Protein AF-A0A2I0BD50-F1 (afdb_monomer_lite)

Organism: NCBI:txid1088818

InterPro domains:
  IPR055298 AtLOH3-like [PTHR11697] (1-272)

Structure (mmCIF, N/CA/C/O backbone):
data_AF-A0A2I0BD50-F1
#
_entry.id   AF-A0A2I0BD50-F1
#
loop_
_atom_site.group_PDB
_atom_site.id
_atom_site.type_symbol
_atom_site.label_atom_id
_atom_site.label_alt_id
_atom_site.label_comp_id
_atom_site.label_asym_id
_atom_site.label_entity_id
_atom_site.label_seq_id
_atom_site.pdbx_PDB_ins_code
_atom_site.Cartn_x
_atom_site.Cartn_y
_atom_site.Cartn_z
_atom_site.occupancy
_atom_site.B_iso_or_equiv
_atom_site.auth_seq_id
_atom_site.auth_comp_id
_atom_site.auth_asym_id
_atom_site.auth_atom_id
_atom_site.pdbx_PDB_model_num
ATOM 1 N N . MET A 1 1 ? -1.668 -2.292 30.403 1.00 81.88 1 MET A N 1
ATOM 2 C CA . MET A 1 1 ? -1.679 -0.876 29.972 1.00 81.88 1 MET A CA 1
ATOM 3 C C . MET A 1 1 ? -3.070 -0.265 30.088 1.00 81.88 1 MET A C 1
ATOM 5 O O . MET A 1 1 ? -3.162 0.765 30.726 1.00 81.88 1 MET A O 1
ATOM 9 N N . PHE A 1 2 ? -4.136 -0.882 29.553 1.00 87.00 2 PHE A N 1
ATOM 10 C CA . PHE A 1 2 ? -5.501 -0.334 29.662 1.00 87.00 2 PHE A CA 1
ATOM 11 C C . PHE A 1 2 ? -5.955 -0.105 31.116 1.00 87.00 2 PHE A C 1
ATOM 13 O O . PHE A 1 2 ? -6.266 1.025 31.461 1.00 87.00 2 PHE A O 1
ATOM 20 N N . SER A 1 3 ? -5.873 -1.116 31.991 1.00 89.00 3 SER A N 1
ATOM 21 C CA . SER A 1 3 ? -6.218 -0.966 33.418 1.00 89.00 3 SER A CA 1
ATOM 22 C C . SER A 1 3 ? -5.420 0.148 34.100 1.00 89.00 3 SER A C 1
ATOM 24 O O . SER A 1 3 ? -6.001 1.008 34.738 1.00 89.00 3 SER A O 1
ATOM 26 N N . SER A 1 4 ? -4.111 0.227 33.840 1.00 91.25 4 SER A N 1
ATOM 27 C CA . SER A 1 4 ? -3.250 1.285 34.382 1.00 91.25 4 SER A CA 1
ATOM 28 C C . SER A 1 4 ? -3.675 2.692 33.945 1.00 91.25 4 SER A C 1
ATOM 30 O O . SER A 1 4 ? -3.523 3.635 34.707 1.00 91.25 4 SER A O 1
ATOM 32 N N . ILE A 1 5 ? -4.203 2.853 32.726 1.00 89.19 5 ILE A N 1
ATOM 33 C CA . ILE A 1 5 ? -4.737 4.138 32.248 1.00 89.19 5 ILE A CA 1
ATOM 34 C C . ILE A 1 5 ? -6.025 4.491 33.005 1.00 89.19 5 ILE A C 1
ATOM 36 O O . ILE A 1 5 ? -6.198 5.639 33.407 1.00 89.19 5 ILE A O 1
ATOM 40 N N . ILE A 1 6 ? -6.901 3.509 33.236 1.00 91.94 6 ILE A N 1
ATOM 41 C CA . ILE A 1 6 ? -8.117 3.689 34.041 1.00 91.94 6 ILE A CA 1
ATOM 42 C C . ILE A 1 6 ? -7.762 4.079 35.481 1.00 91.94 6 ILE A C 1
ATOM 44 O O . ILE A 1 6 ? -8.340 5.026 36.007 1.00 91.94 6 ILE A O 1
ATOM 48 N N . ASP A 1 7 ? -6.772 3.419 36.085 1.00 91.69 7 ASP A N 1
ATOM 49 C CA . ASP A 1 7 ? -6.300 3.717 37.441 1.00 91.69 7 ASP A CA 1
ATOM 50 C C . ASP A 1 7 ? -5.786 5.158 37.551 1.00 91.69 7 ASP A C 1
ATOM 52 O O . ASP A 1 7 ? -6.148 5.885 38.474 1.00 91.69 7 ASP A O 1
ATOM 56 N N . VAL A 1 8 ? -4.999 5.606 36.565 1.00 92.50 8 VAL A N 1
ATOM 57 C CA . VAL A 1 8 ? -4.485 6.983 36.502 1.00 92.50 8 VAL A CA 1
ATOM 58 C C . VAL A 1 8 ? -5.626 7.995 36.389 1.00 92.50 8 VAL A C 1
ATOM 60 O O . VAL A 1 8 ? -5.615 9.005 37.091 1.00 92.50 8 VAL A O 1
ATOM 63 N N . PHE A 1 9 ? -6.628 7.748 35.541 1.00 89.94 9 PHE A N 1
ATOM 64 C CA . PHE A 1 9 ? -7.756 8.672 35.436 1.00 89.94 9 PHE A CA 1
ATOM 65 C C . PHE A 1 9 ? -8.643 8.670 36.683 1.00 89.94 9 PHE A C 1
ATOM 67 O O . PHE A 1 9 ? -9.115 9.736 37.074 1.00 89.94 9 PHE A O 1
ATOM 74 N N . ASN A 1 10 ? -8.844 7.522 37.335 1.00 90.81 10 ASN A N 1
ATOM 75 C CA . ASN A 1 10 ? -9.561 7.456 38.611 1.00 90.81 10 ASN A CA 1
ATOM 76 C C . ASN A 1 10 ? -8.821 8.244 39.698 1.00 90.81 10 ASN A C 1
ATOM 78 O O . ASN A 1 10 ? -9.445 9.037 40.398 1.00 90.81 10 ASN A O 1
ATOM 82 N N . PHE A 1 11 ? -7.493 8.113 39.765 1.00 93.19 11 PHE A N 1
ATOM 83 C CA . PHE A 1 11 ? -6.659 8.907 40.664 1.00 93.19 11 PHE A CA 1
ATOM 84 C C . PHE A 1 11 ? -6.814 10.412 40.400 1.00 93.19 11 PHE A C 1
ATOM 86 O O . PHE A 1 11 ? -7.086 11.172 41.320 1.00 93.19 11 PHE A O 1
ATOM 93 N N . ILE A 1 12 ? -6.731 10.867 39.144 1.00 91.00 12 ILE A N 1
ATOM 94 C CA . ILE A 1 12 ? -6.902 12.296 38.814 1.00 91.00 12 ILE A CA 1
ATOM 95 C C . ILE A 1 12 ? -8.330 12.776 39.117 1.00 91.00 12 ILE A C 1
ATOM 97 O O . ILE A 1 12 ? -8.518 13.914 39.552 1.00 91.00 12 ILE A O 1
ATOM 101 N N . ARG A 1 13 ? -9.345 11.929 38.911 1.00 90.25 13 ARG A N 1
ATOM 102 C CA . ARG A 1 13 ? -10.743 12.238 39.234 1.00 90.25 13 ARG A CA 1
ATOM 103 C C . ARG A 1 13 ? -10.941 12.483 40.732 1.00 90.25 13 ARG A C 1
ATOM 105 O O . ARG A 1 13 ? -11.701 13.379 41.096 1.00 90.25 13 ARG A O 1
ATOM 112 N N . GLU A 1 14 ? -10.269 11.716 41.584 1.00 90.12 14 GLU A N 1
ATOM 113 C CA . GLU A 1 14 ? -10.400 11.798 43.043 1.00 90.12 14 GLU A CA 1
ATOM 114 C C . GLU A 1 14 ? -9.460 12.857 43.645 1.00 90.12 14 GLU A C 1
ATOM 116 O O . GLU A 1 14 ? -9.927 13.757 44.352 1.00 90.12 14 GLU A O 1
ATOM 121 N N . ASP A 1 15 ? -8.185 12.855 43.249 1.00 91.19 15 ASP A N 1
ATOM 122 C CA . ASP A 1 15 ? -7.089 13.625 43.860 1.00 91.19 15 ASP A CA 1
ATOM 123 C C . ASP A 1 15 ? -6.581 14.804 43.005 1.00 91.19 15 ASP A C 1
ATOM 125 O O . ASP A 1 15 ? -5.606 15.471 43.357 1.00 91.19 15 ASP A O 1
ATOM 129 N N . GLY A 1 16 ? -7.232 15.107 41.877 1.00 86.69 16 GLY A N 1
ATOM 130 C CA . GLY A 1 16 ? -6.853 16.226 41.007 1.00 86.69 16 GLY A CA 1
ATOM 131 C C . GLY A 1 16 ? -6.799 17.581 41.731 1.00 86.69 16 GLY A C 1
ATOM 132 O O . GLY A 1 16 ? -7.652 17.897 42.562 1.00 86.69 16 GLY A O 1
ATOM 133 N N . LEU A 1 17 ? -5.818 18.420 41.380 1.00 85.88 17 LEU A N 1
ATOM 134 C CA . LEU A 1 17 ? -5.572 19.712 42.041 1.00 85.88 17 LEU A CA 1
ATOM 135 C C . LEU A 1 17 ? -6.646 20.763 41.723 1.00 85.88 17 LEU A C 1
ATOM 137 O O . LEU A 1 17 ? -6.898 21.661 42.523 1.00 85.88 17 LEU A O 1
ATOM 141 N N . THR A 1 18 ? -7.278 20.664 40.550 1.00 92.44 18 THR A N 1
ATOM 142 C CA . THR A 1 18 ? -8.313 21.603 40.092 1.00 92.44 18 THR A CA 1
ATOM 143 C C . THR A 1 18 ? -9.609 20.884 39.726 1.00 92.44 18 THR A C 1
ATOM 145 O O . THR A 1 18 ? -9.601 19.742 39.264 1.00 92.44 18 THR A O 1
ATOM 148 N N . SER A 1 19 ? -10.743 21.571 39.875 1.00 88.38 19 SER A N 1
ATOM 149 C CA . SER A 1 19 ? -12.051 21.057 39.442 1.00 88.38 19 SER A CA 1
ATOM 150 C C . SER A 1 19 ? -12.096 20.761 37.939 1.00 88.38 19 SER A C 1
ATOM 152 O O . SER A 1 19 ? -12.724 19.788 37.530 1.00 88.38 19 SER A O 1
ATOM 154 N N . ALA A 1 20 ? -11.384 21.553 37.129 1.00 90.81 20 ALA A N 1
ATOM 155 C CA . ALA A 1 20 ? -11.247 21.338 35.692 1.00 90.81 20 ALA A CA 1
ATOM 156 C C . ALA A 1 20 ? -10.574 19.992 35.377 1.00 90.81 20 ALA A C 1
ATOM 158 O O . ALA A 1 20 ? -11.116 19.215 34.598 1.00 90.81 20 ALA A O 1
ATOM 159 N N . GLN A 1 21 ? -9.461 19.670 36.047 1.00 88.81 21 GLN A N 1
ATOM 160 C CA . GLN A 1 21 ? -8.771 18.383 35.878 1.00 88.81 21 GLN A CA 1
ATOM 161 C C . GLN A 1 21 ? -9.656 17.193 36.264 1.00 88.81 21 GLN A C 1
ATOM 163 O O . GLN A 1 21 ? -9.692 16.195 35.547 1.00 88.81 21 GLN A O 1
ATOM 168 N N . LYS A 1 22 ? -10.405 17.297 37.370 1.00 89.94 22 LYS A N 1
ATOM 169 C CA . LYS A 1 22 ? -11.329 16.231 37.797 1.00 89.94 22 LYS A CA 1
ATOM 170 C C . LYS A 1 22 ? -12.459 16.020 36.786 1.00 89.94 22 LYS A C 1
ATOM 172 O O . LYS A 1 22 ? -12.801 14.880 36.467 1.00 89.94 22 LYS A O 1
ATOM 177 N N . ALA A 1 23 ? -13.023 17.110 36.262 1.00 88.56 23 ALA A N 1
ATOM 178 C CA . ALA A 1 23 ? -14.070 17.062 35.245 1.00 88.56 23 ALA A CA 1
ATOM 179 C C . ALA A 1 23 ? -13.556 16.464 33.925 1.00 88.56 23 ALA A C 1
ATOM 181 O O . ALA A 1 23 ? -14.225 15.620 33.330 1.00 88.56 23 ALA A O 1
ATOM 182 N N . GLU A 1 24 ? -12.351 16.844 33.499 1.00 89.44 24 GLU A N 1
ATOM 183 C CA . GLU A 1 24 ? -11.705 16.305 32.302 1.00 89.44 24 GLU A CA 1
ATOM 184 C C . GLU A 1 24 ? -11.421 14.804 32.438 1.00 89.44 24 GLU A C 1
ATOM 186 O O . GLU A 1 24 ? -11.808 14.030 31.564 1.00 89.44 24 GLU A O 1
ATOM 191 N N . ALA A 1 25 ? -10.838 14.365 33.558 1.00 88.38 25 ALA A N 1
ATOM 192 C CA . ALA A 1 25 ? -10.588 12.948 33.823 1.00 88.38 25 ALA A CA 1
ATOM 193 C C . ALA A 1 25 ? -11.884 12.122 33.844 1.00 88.38 25 ALA A C 1
ATOM 195 O O . ALA A 1 25 ? -11.920 11.020 33.301 1.00 88.38 25 ALA A O 1
ATOM 196 N N . THR A 1 26 ? -12.965 12.672 34.405 1.00 89.56 26 THR A N 1
ATOM 197 C CA . THR A 1 26 ? -14.291 12.032 34.383 1.00 89.56 26 THR A CA 1
ATOM 198 C C . THR A 1 26 ? -14.811 11.887 32.953 1.00 89.56 26 THR A C 1
ATOM 200 O O . THR A 1 26 ? -15.206 10.799 32.546 1.00 89.56 26 THR A O 1
ATOM 203 N N . SER A 1 27 ? -14.745 12.960 32.159 1.00 87.94 27 SER A N 1
ATOM 204 C CA . SER A 1 27 ? -15.161 12.947 30.753 1.00 87.94 27 SER A CA 1
ATOM 205 C C . SER A 1 27 ? -14.354 11.939 29.923 1.00 87.94 27 SER A C 1
ATOM 207 O O . SER A 1 27 ? -14.917 11.209 29.111 1.00 87.94 27 SER A O 1
ATOM 209 N N . LEU A 1 28 ? -13.036 11.863 30.130 1.00 89.00 28 LEU A N 1
ATOM 210 C CA . LEU A 1 28 ? -12.171 10.905 29.438 1.00 89.00 28 LEU A CA 1
ATOM 211 C C . LEU A 1 28 ? -12.447 9.458 29.859 1.00 89.00 28 LEU A C 1
ATOM 213 O O . LEU A 1 28 ? -12.451 8.580 28.996 1.00 89.00 28 LEU A O 1
ATOM 217 N N . LEU A 1 29 ? -12.726 9.202 31.142 1.00 89.50 29 LEU A N 1
ATOM 218 C CA . LEU A 1 29 ? -13.148 7.882 31.623 1.00 89.50 29 LEU A CA 1
ATOM 219 C C . LEU A 1 29 ? -14.440 7.426 30.948 1.00 89.50 29 LEU A C 1
ATOM 221 O O . LEU A 1 29 ? -14.483 6.311 30.433 1.00 89.50 29 LEU A O 1
ATOM 225 N N . ASP A 1 30 ? -15.448 8.298 30.877 1.00 87.88 30 ASP A N 1
ATOM 226 C CA . ASP A 1 30 ? -16.721 8.002 30.210 1.00 87.88 30 ASP A CA 1
ATOM 227 C C . ASP A 1 30 ? -16.536 7.653 28.727 1.00 87.88 30 ASP A C 1
ATOM 229 O O . ASP A 1 30 ? -17.303 6.868 28.164 1.00 87.88 30 ASP A O 1
ATOM 233 N N . VAL A 1 31 ? -15.535 8.247 28.071 1.00 87.62 31 VAL A N 1
ATOM 234 C CA . VAL A 1 31 ? -15.198 7.944 26.677 1.00 87.62 31 VAL A CA 1
ATOM 235 C C . VAL A 1 31 ? -14.445 6.622 26.576 1.00 87.62 31 VAL A C 1
ATOM 237 O O . VAL A 1 31 ? -14.851 5.759 25.803 1.00 87.62 31 VAL A O 1
ATOM 240 N N . ILE A 1 32 ? -13.374 6.428 27.345 1.00 90.69 32 ILE A N 1
ATOM 241 C CA . ILE A 1 32 ? -12.503 5.246 27.238 1.00 90.69 32 ILE A CA 1
ATOM 242 C C . ILE A 1 32 ? -13.229 3.963 27.659 1.00 90.69 32 ILE A C 1
ATOM 244 O O . ILE A 1 32 ? -12.950 2.894 27.115 1.00 90.69 32 ILE A O 1
ATOM 248 N N . LEU A 1 33 ? -14.182 4.072 28.586 1.00 91.56 33 LEU A N 1
ATOM 249 C CA . LEU A 1 33 ? -15.037 2.972 29.031 1.00 91.56 33 LEU A CA 1
ATOM 250 C C . LEU A 1 33 ? -16.299 2.800 28.171 1.00 91.56 33 LEU A C 1
ATOM 252 O O . LEU A 1 33 ? -17.182 2.032 28.538 1.00 91.56 33 LEU A O 1
ATOM 256 N N . SER A 1 34 ? -16.405 3.482 27.027 1.00 91.50 34 SER A N 1
ATOM 257 C CA . SER A 1 34 ? -17.514 3.284 26.089 1.00 91.50 34 SER A CA 1
ATOM 258 C C . SER A 1 34 ? -17.223 2.172 25.082 1.00 91.50 34 SER A C 1
ATOM 260 O O . SER A 1 34 ? -16.097 2.021 24.601 1.00 91.50 34 SER A O 1
ATOM 262 N N . PHE A 1 35 ? -18.266 1.434 24.691 1.00 91.81 35 PHE A N 1
ATOM 263 C CA . PHE A 1 35 ? -18.173 0.451 23.610 1.00 91.81 35 PHE A CA 1
ATOM 264 C C . PHE A 1 35 ? -17.665 1.083 22.304 1.00 91.81 35 PHE A C 1
ATOM 266 O O . PHE A 1 35 ? -16.810 0.502 21.640 1.00 91.81 35 PHE A O 1
ATOM 273 N N . ASP A 1 36 ? -18.116 2.303 21.983 1.00 90.81 36 ASP A N 1
ATOM 274 C CA . ASP A 1 36 ? -17.651 3.082 20.828 1.00 90.81 36 ASP A CA 1
ATOM 275 C C . ASP A 1 36 ? -16.125 3.201 20.792 1.00 90.81 36 ASP A C 1
ATOM 277 O O . ASP A 1 36 ? -15.492 2.936 19.766 1.00 90.81 36 ASP A O 1
ATOM 281 N N . PHE A 1 37 ? -15.513 3.597 21.907 1.00 91.06 37 PHE A N 1
ATOM 282 C CA . PHE A 1 37 ? -14.068 3.775 21.974 1.00 91.06 37 PHE A CA 1
ATOM 283 C C . PHE A 1 37 ? -13.328 2.443 21.835 1.00 91.06 37 PHE A C 1
ATOM 285 O O . PHE A 1 37 ? -12.382 2.348 21.048 1.00 91.06 37 PHE A O 1
ATOM 292 N N . ILE A 1 38 ? -13.774 1.400 22.544 1.00 94.31 38 ILE A N 1
ATOM 293 C CA . ILE A 1 38 ? -13.152 0.071 22.468 1.00 94.31 38 ILE A CA 1
ATOM 294 C C . ILE A 1 38 ? -13.250 -0.498 21.052 1.00 94.31 38 ILE A C 1
ATOM 296 O O . ILE A 1 38 ? -12.244 -0.967 20.512 1.00 94.31 38 ILE A O 1
ATOM 300 N N . PHE A 1 39 ? -14.421 -0.404 20.422 1.00 94.62 39 PHE A N 1
ATOM 301 C CA . PHE A 1 39 ? -14.631 -0.855 19.052 1.00 94.62 39 PHE A CA 1
ATOM 302 C C . PHE A 1 39 ? -13.667 -0.157 18.086 1.00 94.62 39 PHE A C 1
ATOM 304 O O . PHE A 1 39 ? -12.929 -0.821 17.353 1.00 94.62 39 PHE A O 1
ATOM 311 N N . ASN A 1 40 ? -13.604 1.178 18.130 1.00 90.94 40 ASN A N 1
ATOM 312 C CA . ASN A 1 40 ? -12.712 1.955 17.269 1.00 90.94 40 ASN A CA 1
ATOM 313 C C . ASN A 1 40 ? -11.234 1.629 17.526 1.00 90.94 40 ASN A C 1
ATOM 315 O O . ASN A 1 40 ? -10.462 1.482 16.580 1.00 90.94 40 ASN A O 1
ATOM 319 N N . MET A 1 41 ? -10.832 1.452 18.786 1.00 91.81 41 MET A N 1
ATOM 320 C CA . MET A 1 41 ? -9.460 1.092 19.145 1.00 91.81 41 MET A CA 1
ATOM 321 C C . MET A 1 41 ? -9.065 -0.280 18.578 1.00 91.81 41 MET A C 1
ATOM 323 O O . MET A 1 41 ? -7.999 -0.417 17.969 1.00 91.81 41 MET A O 1
ATOM 327 N N . HIS A 1 42 ? -9.935 -1.286 18.697 1.00 93.38 42 HIS A N 1
ATOM 328 C CA . HIS A 1 42 ? -9.700 -2.615 18.130 1.00 93.38 42 HIS A CA 1
ATOM 329 C C . HIS A 1 42 ? -9.704 -2.612 16.597 1.00 93.38 42 HIS A C 1
ATOM 331 O O . HIS A 1 42 ? -8.856 -3.267 15.979 1.00 93.38 42 HIS A O 1
ATOM 337 N N . LEU A 1 43 ? -10.602 -1.846 15.972 1.00 91.62 43 LEU A N 1
ATOM 338 C CA . LEU A 1 43 ? -10.626 -1.664 14.523 1.00 91.62 43 LEU A CA 1
ATOM 339 C C . LEU A 1 43 ? -9.317 -1.033 14.032 1.00 91.62 43 LEU A C 1
ATOM 341 O O . LEU A 1 43 ? -8.657 -1.578 13.144 1.00 91.62 43 LEU A O 1
ATOM 345 N N . MET A 1 44 ? -8.878 0.051 14.676 1.00 89.44 44 MET A N 1
ATOM 346 C CA . MET A 1 44 ? -7.613 0.718 14.366 1.00 89.44 44 MET A CA 1
ATOM 347 C C . MET A 1 44 ? -6.419 -0.203 14.538 1.00 89.44 44 MET A C 1
ATOM 349 O O . MET A 1 44 ? -5.598 -0.318 13.632 1.00 89.44 44 MET A O 1
ATOM 353 N N . LYS A 1 45 ? -6.339 -0.927 15.655 1.00 88.94 45 LYS A N 1
ATOM 354 C CA . LYS A 1 45 ? -5.291 -1.926 15.883 1.00 88.94 45 LYS A CA 1
ATOM 355 C C . LYS A 1 45 ? -5.259 -2.968 14.765 1.00 88.94 45 LYS A C 1
ATOM 357 O O . LYS A 1 45 ? -4.182 -3.363 14.315 1.00 88.94 45 LYS A O 1
ATOM 362 N N . THR A 1 46 ? -6.424 -3.421 14.314 1.00 88.25 46 THR A N 1
ATOM 363 C CA . THR A 1 46 ? -6.544 -4.467 13.297 1.00 88.25 46 THR A CA 1
ATOM 364 C C . THR A 1 46 ? -6.088 -3.973 11.927 1.00 88.25 46 THR A C 1
ATOM 366 O O . THR A 1 46 ? -5.283 -4.654 11.287 1.00 88.25 46 THR A O 1
ATOM 369 N N . ILE A 1 47 ? -6.498 -2.769 11.528 1.00 85.12 47 ILE A N 1
ATOM 370 C CA . ILE A 1 47 ? -6.059 -2.124 10.285 1.00 85.12 47 ILE A CA 1
ATOM 371 C C . ILE A 1 47 ? -4.563 -1.809 10.342 1.00 85.12 47 ILE A C 1
ATOM 373 O O . ILE A 1 47 ? -3.827 -2.206 9.440 1.00 85.12 47 ILE A O 1
ATOM 377 N N . LEU A 1 48 ? -4.086 -1.190 11.426 1.00 83.50 48 LEU A N 1
ATOM 378 C CA . LEU A 1 48 ? -2.674 -0.839 11.613 1.00 83.50 48 LEU A CA 1
ATOM 379 C C . LEU A 1 48 ? -1.766 -2.065 11.607 1.00 83.50 48 LEU A C 1
ATOM 381 O O . LEU A 1 48 ? -0.683 -2.038 11.032 1.00 83.50 48 LEU A O 1
ATOM 385 N N . ARG A 1 49 ? -2.198 -3.181 12.201 1.00 84.44 49 ARG A N 1
ATOM 386 C CA . ARG A 1 49 ? -1.443 -4.442 12.158 1.00 84.44 49 ARG A CA 1
ATOM 387 C C . ARG A 1 49 ? -1.234 -4.929 10.728 1.00 84.44 49 ARG A C 1
ATOM 389 O O . ARG A 1 49 ? -0.204 -5.539 10.431 1.00 84.44 49 ARG A O 1
ATOM 396 N N . VAL A 1 50 ? -2.219 -4.705 9.865 1.00 78.75 50 VAL A N 1
ATOM 397 C CA . VAL A 1 50 ? -2.120 -5.030 8.449 1.00 78.75 50 VAL A CA 1
ATOM 398 C C . VAL A 1 50 ? -1.208 -3.973 7.807 1.00 78.75 50 VAL A C 1
ATOM 400 O O . VAL A 1 50 ? -0.121 -4.347 7.356 1.00 78.75 50 VAL A O 1
ATOM 403 N N . THR A 1 51 ? -1.546 -2.679 7.830 1.00 76.88 51 THR A N 1
ATOM 404 C CA . THR A 1 51 ? -0.808 -1.611 7.113 1.00 76.88 51 THR A CA 1
ATOM 405 C C . THR A 1 51 ? 0.653 -1.460 7.542 1.00 76.88 51 THR A C 1
ATOM 407 O O . THR A 1 51 ? 1.509 -1.225 6.691 1.00 76.88 51 THR A O 1
ATOM 410 N N . ASN A 1 52 ? 0.992 -1.678 8.815 1.00 78.75 52 ASN A N 1
ATOM 411 C CA . ASN A 1 52 ? 2.371 -1.594 9.304 1.00 78.75 52 ASN A CA 1
ATOM 412 C C . ASN A 1 52 ? 3.296 -2.607 8.609 1.00 78.75 52 ASN A C 1
ATOM 414 O O . ASN A 1 52 ? 4.434 -2.286 8.278 1.00 78.75 52 ASN A O 1
ATOM 418 N N . LYS A 1 53 ? 2.804 -3.820 8.310 1.00 75.62 53 LYS A N 1
ATOM 419 C CA . LYS A 1 53 ? 3.594 -4.820 7.569 1.00 75.62 53 LYS A CA 1
ATOM 420 C C . LYS A 1 53 ? 3.921 -4.344 6.157 1.00 75.62 53 LYS A C 1
ATOM 422 O O . LYS A 1 53 ? 5.045 -4.538 5.702 1.00 75.62 53 LYS A O 1
ATOM 427 N N . LEU A 1 54 ? 2.955 -3.710 5.489 1.00 77.44 54 LEU A N 1
ATOM 428 C CA . LEU A 1 54 ? 3.176 -3.108 4.178 1.00 77.44 54 LEU A CA 1
ATOM 429 C C . LEU A 1 54 ? 4.182 -1.956 4.283 1.00 77.44 54 LEU A C 1
ATOM 431 O O . LEU A 1 54 ? 5.145 -1.931 3.526 1.00 77.44 54 LEU A O 1
ATOM 435 N N . SER A 1 55 ? 4.008 -1.062 5.261 1.00 73.88 55 SER A N 1
ATOM 436 C CA . SER A 1 55 ? 4.897 0.083 5.483 1.00 73.88 55 SER A CA 1
ATOM 437 C C . SER A 1 55 ? 6.350 -0.347 5.681 1.00 73.88 55 SER A C 1
ATOM 439 O O . SER A 1 55 ? 7.232 0.144 4.984 1.00 73.88 55 SER A O 1
ATOM 441 N N . ILE A 1 56 ? 6.602 -1.304 6.579 1.00 72.75 56 ILE A N 1
ATOM 442 C CA . ILE A 1 56 ? 7.950 -1.837 6.825 1.00 72.75 56 ILE A CA 1
ATOM 443 C C . ILE A 1 56 ? 8.537 -2.411 5.537 1.00 72.75 56 ILE A C 1
ATOM 445 O O . ILE A 1 56 ? 9.706 -2.192 5.233 1.00 72.75 56 ILE A O 1
ATOM 449 N N . SER A 1 57 ? 7.730 -3.136 4.766 1.00 70.50 57 SER A N 1
ATOM 450 C CA . SER A 1 57 ? 8.227 -3.809 3.576 1.00 70.50 57 SER A CA 1
ATOM 451 C C . SER A 1 57 ? 8.503 -2.875 2.399 1.00 70.50 57 SER A C 1
ATOM 453 O O . SER A 1 57 ? 9.463 -3.104 1.666 1.00 70.50 57 SER A O 1
ATOM 455 N N . LEU A 1 58 ? 7.707 -1.814 2.235 1.00 66.44 58 LEU A N 1
ATOM 456 C CA . LEU A 1 58 ? 7.927 -0.783 1.217 1.00 66.44 58 LEU A CA 1
ATOM 457 C C . LEU A 1 58 ? 9.100 0.146 1.565 1.00 66.44 58 LEU A C 1
ATOM 459 O O . LEU A 1 58 ? 9.703 0.726 0.671 1.00 66.44 58 LEU A O 1
ATOM 463 N N . GLN A 1 59 ? 9.446 0.283 2.848 1.00 67.31 59 GLN A N 1
ATOM 464 C CA . GLN A 1 59 ? 10.562 1.123 3.306 1.00 67.31 59 GLN A CA 1
ATOM 465 C C . GLN A 1 59 ? 11.924 0.408 3.292 1.00 67.31 59 GLN A C 1
ATOM 467 O O . GLN A 1 59 ? 12.953 1.014 3.604 1.00 67.31 59 GLN A O 1
ATOM 472 N N . ARG A 1 60 ? 11.963 -0.882 2.947 1.00 69.50 60 ARG A N 1
ATOM 473 C CA . ARG A 1 60 ? 13.208 -1.650 2.857 1.00 69.50 60 ARG A CA 1
ATOM 474 C C . ARG A 1 60 ? 14.100 -1.123 1.730 1.00 69.50 60 ARG A C 1
ATOM 476 O O . ARG A 1 60 ? 13.686 -1.042 0.580 1.00 69.50 60 ARG A O 1
ATOM 483 N N . LYS A 1 61 ? 15.360 -0.814 2.057 1.00 57.59 61 LYS A N 1
ATOM 484 C CA . LYS A 1 61 ? 16.354 -0.278 1.102 1.00 57.59 61 LYS A CA 1
ATOM 485 C C . LYS A 1 61 ? 16.763 -1.276 0.016 1.00 57.59 61 LYS A C 1
ATOM 487 O O . LYS A 1 61 ? 17.268 -0.867 -1.022 1.00 57.59 61 LYS A O 1
ATOM 492 N N . ASP A 1 62 ? 16.594 -2.565 0.285 1.00 64.31 62 ASP A N 1
ATOM 493 C CA . ASP A 1 62 ? 16.896 -3.675 -0.617 1.00 64.31 62 ASP A CA 1
ATOM 494 C C . ASP A 1 62 ? 15.676 -4.134 -1.423 1.00 64.31 62 ASP A C 1
ATOM 496 O O . ASP A 1 62 ? 15.754 -5.144 -2.121 1.00 64.31 62 ASP A O 1
ATOM 500 N N . GLN A 1 63 ? 14.542 -3.434 -1.312 1.00 60.59 63 GLN A N 1
ATOM 501 C CA . GLN A 1 63 ? 13.317 -3.900 -1.929 1.00 60.59 63 GLN A CA 1
ATOM 502 C C . GLN A 1 63 ? 13.321 -3.694 -3.442 1.00 60.59 63 GLN A C 1
ATOM 504 O O . GLN A 1 63 ? 13.564 -2.595 -3.940 1.00 60.59 63 GLN A O 1
ATOM 509 N N . ASP A 1 64 ? 12.991 -4.761 -4.165 1.00 66.56 64 ASP A N 1
ATOM 510 C CA . ASP A 1 64 ? 12.741 -4.696 -5.599 1.00 66.56 64 ASP A CA 1
ATOM 511 C C . ASP A 1 64 ? 11.313 -4.204 -5.904 1.00 66.56 64 ASP A C 1
ATOM 513 O O . ASP A 1 64 ? 10.363 -4.422 -5.138 1.00 66.56 64 ASP A O 1
ATOM 517 N N . ILE A 1 65 ? 11.160 -3.532 -7.044 1.00 63.50 65 ILE A N 1
ATOM 518 C CA . ILE A 1 65 ? 9.908 -2.917 -7.484 1.00 63.50 65 ILE A CA 1
ATOM 519 C C . ILE A 1 65 ? 8.834 -3.983 -7.736 1.00 63.50 65 ILE A C 1
ATOM 521 O O . ILE A 1 65 ? 7.703 -3.797 -7.278 1.00 63.50 65 ILE A O 1
ATOM 525 N N . ILE A 1 66 ? 9.162 -5.129 -8.363 1.00 67.00 66 ILE A N 1
ATOM 526 C CA . ILE A 1 66 ? 8.185 -6.222 -8.525 1.00 67.00 66 ILE A CA 1
ATOM 527 C C . ILE A 1 66 ? 7.708 -6.668 -7.151 1.00 67.00 66 ILE A C 1
ATOM 529 O O . ILE A 1 66 ? 6.506 -6.826 -6.926 1.00 67.00 66 ILE A O 1
ATOM 533 N N . ASN A 1 67 ? 8.648 -6.935 -6.242 1.00 72.19 67 ASN A N 1
ATOM 534 C CA . ASN A 1 67 ? 8.297 -7.473 -4.937 1.00 72.19 67 ASN A CA 1
ATOM 535 C C . ASN A 1 67 ? 7.415 -6.487 -4.161 1.00 72.19 67 ASN A C 1
ATOM 537 O O . ASN A 1 67 ? 6.467 -6.893 -3.496 1.00 72.19 67 ASN A O 1
ATOM 541 N N . SER A 1 68 ? 7.673 -5.188 -4.307 1.00 70.69 68 SER A N 1
ATOM 542 C CA . SER A 1 68 ? 6.853 -4.120 -3.732 1.00 70.69 68 SER A CA 1
ATOM 543 C C . SER A 1 68 ? 5.423 -4.134 -4.285 1.00 70.69 68 SER A C 1
ATOM 545 O O . SER A 1 68 ? 4.470 -4.154 -3.507 1.00 70.69 68 SER A O 1
ATOM 547 N N . ILE A 1 69 ? 5.251 -4.216 -5.610 1.00 75.19 69 ILE A N 1
ATOM 548 C CA . ILE A 1 69 ? 3.926 -4.279 -6.256 1.00 75.19 69 ILE A CA 1
ATOM 549 C C . ILE A 1 69 ? 3.175 -5.550 -5.849 1.00 75.19 69 ILE A C 1
ATOM 551 O O . ILE A 1 69 ? 2.017 -5.486 -5.438 1.00 75.19 69 ILE A O 1
ATOM 555 N N . LYS A 1 70 ? 3.838 -6.713 -5.889 1.00 80.94 70 LYS A N 1
ATOM 556 C CA . LYS A 1 70 ? 3.243 -7.986 -5.446 1.00 80.94 70 LYS A CA 1
ATOM 557 C C . LYS A 1 70 ? 2.755 -7.899 -4.004 1.00 80.94 70 LYS A C 1
ATOM 559 O O . LYS A 1 70 ? 1.700 -8.437 -3.677 1.00 80.94 70 LYS A O 1
ATOM 564 N N . GLN A 1 71 ? 3.497 -7.212 -3.142 1.00 78.25 71 GLN A N 1
ATOM 565 C CA . GLN A 1 71 ? 3.102 -7.025 -1.754 1.00 78.25 71 GLN A CA 1
ATOM 566 C C . GLN A 1 71 ? 1.904 -6.099 -1.584 1.00 78.25 71 GLN A C 1
ATOM 568 O O . GLN A 1 71 ? 1.046 -6.404 -0.757 1.00 78.25 71 GLN A O 1
ATOM 573 N N . VAL A 1 72 ? 1.797 -5.033 -2.378 1.00 82.75 72 VAL A N 1
ATOM 574 C CA . VAL A 1 72 ? 0.591 -4.192 -2.418 1.00 82.75 72 VAL A CA 1
ATOM 575 C C . VAL A 1 72 ? -0.628 -5.017 -2.840 1.00 82.75 72 VAL A C 1
ATOM 577 O O . VAL A 1 72 ? -1.674 -4.934 -2.203 1.00 82.75 72 VAL A O 1
ATOM 580 N N . GLU A 1 73 ? -0.497 -5.884 -3.843 1.00 84.62 73 GLU A N 1
ATOM 581 C CA . GLU A 1 73 ? -1.604 -6.739 -4.291 1.00 84.62 73 GLU A CA 1
ATOM 582 C C . GLU A 1 73 ? -2.008 -7.789 -3.247 1.00 84.62 73 GLU A C 1
ATOM 584 O O . GLU A 1 73 ? -3.193 -7.989 -2.967 1.00 84.62 73 GLU A O 1
ATOM 589 N N . ILE A 1 74 ? -1.034 -8.428 -2.590 1.00 85.75 74 ILE A N 1
ATOM 590 C CA . ILE A 1 74 ? -1.298 -9.309 -1.440 1.00 85.75 74 ILE A CA 1
ATOM 591 C C . ILE A 1 74 ? -2.013 -8.530 -0.331 1.00 85.75 74 ILE A C 1
ATOM 593 O O . ILE A 1 74 ? -2.912 -9.054 0.329 1.00 85.75 74 ILE A O 1
ATOM 597 N N . PHE A 1 75 ? -1.629 -7.276 -0.121 1.00 85.50 75 PHE A N 1
ATOM 598 C CA . PHE A 1 75 ? -2.202 -6.425 0.902 1.00 85.50 75 PHE A CA 1
ATOM 599 C C . PHE A 1 75 ? -3.663 -6.062 0.630 1.00 85.50 75 PHE A C 1
ATOM 601 O O . PHE A 1 75 ? -4.501 -6.252 1.514 1.00 85.50 75 PHE A O 1
ATOM 608 N N . LYS A 1 76 ? -3.983 -5.625 -0.594 1.00 88.81 76 LYS A N 1
ATOM 609 C CA . LYS A 1 76 ? -5.364 -5.377 -1.035 1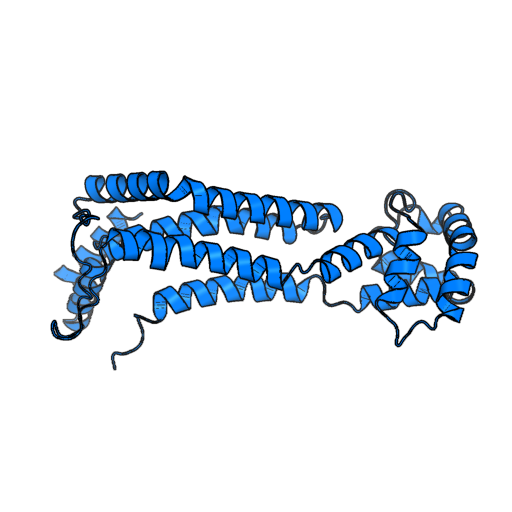.00 88.81 76 LYS A CA 1
ATOM 610 C C . LYS A 1 76 ? -6.235 -6.612 -0.801 1.00 88.81 76 LYS A C 1
ATOM 612 O O . LYS A 1 76 ? -7.284 -6.517 -0.173 1.00 88.81 76 LYS A O 1
ATOM 617 N N . LYS A 1 77 ? -5.745 -7.800 -1.176 1.00 91.44 77 LYS A N 1
ATOM 618 C CA . LYS A 1 77 ? -6.444 -9.071 -0.916 1.00 91.44 77 LYS A CA 1
ATOM 619 C C . LYS A 1 77 ? -6.677 -9.325 0.575 1.00 91.44 77 LYS A C 1
ATOM 621 O O . LYS A 1 77 ? -7.744 -9.795 0.950 1.00 91.44 77 LYS A O 1
ATOM 626 N N . ARG A 1 78 ? -5.712 -9.009 1.446 1.00 91.19 78 ARG A N 1
ATOM 627 C CA . ARG A 1 78 ? -5.883 -9.160 2.904 1.00 91.19 78 ARG A CA 1
ATOM 628 C C . ARG A 1 78 ? -6.915 -8.197 3.483 1.00 91.19 78 ARG A C 1
ATOM 630 O O . ARG A 1 78 ? -7.662 -8.614 4.362 1.00 91.19 78 ARG A O 1
ATOM 637 N N . LEU A 1 79 ? -6.950 -6.947 3.021 1.00 91.19 79 LEU A N 1
ATOM 638 C CA . LEU A 1 79 ? -7.986 -5.990 3.418 1.00 91.19 79 LEU A CA 1
ATOM 639 C C . LEU A 1 79 ? -9.367 -6.438 2.933 1.00 91.19 79 LEU A C 1
ATOM 641 O O . LEU A 1 79 ? -10.306 -6.432 3.720 1.00 91.19 79 LEU A O 1
ATOM 645 N N . GLN A 1 80 ? -9.473 -6.926 1.696 1.00 94.38 80 GLN A N 1
ATOM 646 C CA . GLN A 1 80 ? -10.723 -7.470 1.169 1.00 94.38 80 GLN A CA 1
ATOM 647 C C . GLN A 1 80 ? -11.208 -8.678 1.984 1.00 94.38 80 GLN A C 1
ATOM 649 O O . GLN A 1 80 ? -12.347 -8.711 2.431 1.00 94.38 80 GLN A O 1
ATOM 654 N N . LEU A 1 81 ? -10.322 -9.633 2.289 1.00 94.00 81 LEU A N 1
ATOM 655 C CA . LEU A 1 81 ? -10.663 -10.778 3.141 1.00 94.00 81 LEU A CA 1
ATOM 656 C C . LEU A 1 81 ? -11.112 -10.355 4.546 1.00 94.00 81 LEU A C 1
ATOM 658 O O . LEU A 1 81 ? -12.012 -10.974 5.114 1.00 94.00 81 LEU A O 1
ATOM 662 N N . MET A 1 82 ? -10.486 -9.316 5.110 1.00 92.88 82 MET A N 1
ATOM 663 C CA . MET A 1 82 ? -10.904 -8.728 6.382 1.00 92.88 82 MET A CA 1
ATOM 664 C C . MET A 1 82 ? -12.293 -8.106 6.268 1.00 92.88 82 MET A C 1
ATOM 666 O O . MET A 1 82 ? -13.113 -8.330 7.148 1.00 92.88 82 MET A O 1
ATOM 670 N N . ARG A 1 83 ? -12.575 -7.368 5.196 1.00 95.06 83 ARG A N 1
ATOM 671 C CA . ARG A 1 83 ? -13.897 -6.798 4.944 1.00 95.06 83 ARG A CA 1
ATOM 672 C C . ARG A 1 83 ? -14.966 -7.886 4.865 1.00 95.06 83 ARG A C 1
ATOM 674 O O . ARG A 1 83 ? -15.974 -7.805 5.555 1.00 95.06 83 ARG A O 1
ATOM 681 N N . ASP A 1 84 ? -14.717 -8.922 4.072 1.00 95.62 84 ASP A N 1
ATOM 682 C CA . ASP A 1 84 ? -15.730 -9.927 3.748 1.00 95.62 84 ASP A CA 1
ATOM 683 C C . ASP A 1 84 ? -16.006 -10.872 4.927 1.00 95.62 84 ASP A C 1
ATOM 685 O O . ASP A 1 84 ? -17.152 -11.246 5.168 1.00 95.62 84 ASP A O 1
ATOM 689 N N . ASN A 1 85 ? -14.971 -11.227 5.700 1.00 95.50 85 ASN A N 1
ATOM 690 C CA . ASN A 1 85 ? -15.063 -12.280 6.722 1.00 95.50 85 ASN A CA 1
ATOM 691 C C . ASN A 1 85 ? -14.687 -11.827 8.143 1.00 95.50 85 ASN A C 1
ATOM 693 O O . ASN A 1 85 ? -14.891 -12.569 9.101 1.00 95.50 85 ASN A O 1
ATOM 697 N N . GLY A 1 86 ? -14.110 -10.637 8.309 1.00 94.94 86 GLY A N 1
ATOM 698 C CA . GLY A 1 86 ? -13.502 -10.199 9.569 1.00 94.94 86 GLY A CA 1
ATOM 699 C C . GLY A 1 86 ? -14.462 -9.590 10.588 1.00 94.94 86 GLY A C 1
ATOM 700 O O . GLY A 1 86 ? -14.073 -9.441 11.744 1.00 94.94 86 GLY A O 1
ATOM 701 N N . TRP A 1 87 ? -15.699 -9.267 10.194 1.00 96.19 87 TRP A N 1
ATOM 702 C CA . TRP A 1 87 ? -16.679 -8.612 11.071 1.00 96.19 87 TRP A CA 1
ATOM 703 C C . TRP A 1 87 ? -16.940 -9.399 12.363 1.00 96.19 87 TRP A C 1
ATOM 705 O O . TRP A 1 87 ? -16.799 -8.853 13.455 1.00 96.19 87 TRP A O 1
ATOM 715 N N . LYS A 1 88 ? -17.279 -10.691 12.244 1.00 96.00 88 LYS A N 1
ATOM 716 C CA . LYS A 1 88 ? -17.630 -11.536 13.398 1.00 96.00 88 LYS A CA 1
ATOM 717 C C . LYS A 1 88 ? -16.475 -11.635 14.393 1.00 96.00 88 LYS A C 1
ATOM 719 O O . LYS A 1 88 ? -16.667 -11.352 15.568 1.00 96.00 88 LYS A O 1
ATOM 724 N N . ASN A 1 89 ? -15.271 -11.928 13.901 1.00 96.06 89 ASN A N 1
ATOM 725 C CA . ASN A 1 89 ? -14.080 -12.032 14.743 1.00 96.06 89 ASN A CA 1
ATOM 726 C C . ASN A 1 89 ? -13.767 -10.711 15.463 1.00 96.06 89 ASN A C 1
ATOM 728 O O . ASN A 1 89 ? -13.439 -10.730 16.644 1.00 96.06 89 ASN A O 1
ATOM 732 N N . LEU A 1 90 ? -13.874 -9.564 14.776 1.00 96.19 90 LEU A N 1
ATOM 733 C CA . LEU A 1 90 ? -13.650 -8.262 15.410 1.00 96.19 90 LEU A CA 1
ATOM 734 C C . LEU A 1 90 ? -14.673 -8.010 16.523 1.00 96.19 90 LEU A C 1
ATOM 736 O O . LEU A 1 90 ? -14.297 -7.585 17.614 1.00 96.19 90 LEU A O 1
ATOM 740 N N . LEU A 1 91 ? -15.952 -8.281 16.256 1.00 96.62 91 LEU A N 1
ATOM 741 C CA . LEU A 1 91 ? -17.014 -8.088 17.234 1.00 96.62 91 LEU A CA 1
ATOM 742 C C . LEU A 1 91 ? -16.844 -9.000 18.457 1.00 96.62 91 LEU A C 1
ATOM 744 O O . LEU A 1 91 ? -17.038 -8.545 19.583 1.00 96.62 91 LEU A O 1
ATOM 748 N N . GLU A 1 92 ? -16.455 -10.258 18.257 1.00 96.56 92 GLU A N 1
ATOM 749 C CA . GLU A 1 92 ? -16.154 -11.198 19.341 1.00 96.56 92 GLU A CA 1
ATOM 750 C C . GLU A 1 92 ? -14.971 -10.718 20.194 1.00 96.56 92 GLU A C 1
ATOM 752 O O . GLU A 1 92 ? -15.079 -10.683 21.420 1.00 96.56 92 GLU A O 1
ATOM 757 N N . GLU A 1 93 ? -13.871 -10.275 19.570 1.00 96.62 93 GLU A N 1
ATOM 758 C CA . GLU A 1 93 ? -12.709 -9.725 20.284 1.00 96.62 93 GLU A CA 1
ATOM 759 C C . GLU A 1 93 ? -13.072 -8.482 21.112 1.00 96.62 93 GLU A C 1
ATOM 761 O O . GLU A 1 93 ? -12.638 -8.357 22.260 1.00 96.62 93 GLU A O 1
ATOM 766 N N . VAL A 1 94 ? -13.870 -7.570 20.547 1.00 96.75 94 VAL A N 1
ATOM 767 C CA . VAL A 1 94 ? -14.343 -6.356 21.232 1.00 96.75 94 VAL A CA 1
ATOM 768 C C . VAL A 1 94 ? -15.270 -6.714 22.390 1.00 96.75 94 VAL A C 1
ATOM 770 O O . VAL A 1 94 ? -15.087 -6.211 23.496 1.00 96.75 94 VAL A O 1
ATOM 773 N N . SER A 1 95 ? -16.228 -7.616 22.167 1.00 96.81 95 SER A N 1
ATOM 774 C CA . SER A 1 95 ? -17.191 -8.029 23.193 1.00 96.81 95 SER A CA 1
ATOM 775 C C . SER A 1 95 ? -16.487 -8.704 24.367 1.00 96.81 95 SER A C 1
ATOM 777 O O . SER A 1 95 ? -16.730 -8.342 25.515 1.00 96.81 95 SER A O 1
ATOM 779 N N . LEU A 1 96 ? -15.546 -9.615 24.087 1.00 96.88 96 LEU A N 1
ATOM 780 C CA . LEU A 1 96 ? -14.728 -10.268 25.109 1.00 96.88 96 LEU A CA 1
ATOM 781 C C . LEU A 1 96 ? -13.894 -9.250 25.897 1.00 96.88 96 LEU A C 1
ATOM 783 O O . LEU A 1 96 ? -13.810 -9.332 27.122 1.00 96.88 96 LEU A O 1
ATOM 787 N N . PHE A 1 97 ? -13.288 -8.276 25.210 1.00 96.19 97 PHE A N 1
ATOM 788 C CA . PHE A 1 97 ? -12.542 -7.211 25.873 1.00 96.19 97 PHE A CA 1
ATOM 789 C C . PHE A 1 97 ? -13.442 -6.400 26.809 1.00 96.19 97 PHE A C 1
ATOM 791 O O . PHE A 1 97 ? -13.068 -6.184 27.961 1.00 96.19 97 PHE A O 1
ATOM 798 N N . CYS A 1 98 ? -14.622 -5.986 26.343 1.00 95.81 98 CYS A N 1
ATOM 799 C CA . CYS A 1 98 ? -15.588 -5.239 27.142 1.00 95.81 98 CYS A CA 1
ATOM 800 C C . CYS A 1 98 ? -16.035 -6.029 28.378 1.00 95.81 98 CYS A C 1
ATOM 802 O O . CYS A 1 98 ? -15.937 -5.512 29.490 1.00 95.81 98 CYS A O 1
ATOM 804 N N . SER A 1 99 ? -16.420 -7.300 28.214 1.00 95.19 99 SER A N 1
ATOM 805 C CA . SER A 1 99 ? -16.821 -8.167 29.331 1.00 95.19 99 SER A CA 1
ATOM 806 C C . SER A 1 99 ? -15.719 -8.315 30.382 1.00 95.19 99 SER A C 1
ATOM 808 O O . SER A 1 99 ? -15.994 -8.210 31.574 1.00 95.19 99 SER A O 1
ATOM 810 N N . ASN A 1 100 ? -14.462 -8.479 29.956 1.00 94.75 100 ASN A N 1
ATOM 811 C CA . ASN A 1 100 ? -13.320 -8.605 30.867 1.00 94.75 100 ASN A CA 1
ATOM 812 C C . ASN A 1 100 ? -13.021 -7.327 31.668 1.00 94.75 100 ASN A C 1
ATOM 814 O O . ASN A 1 100 ? -12.340 -7.399 32.688 1.00 94.75 100 ASN A O 1
ATOM 818 N N . HIS A 1 101 ? -13.506 -6.169 31.215 1.00 92.50 101 HIS A N 1
ATOM 819 C CA . HIS A 1 101 ? -13.274 -4.871 31.855 1.00 92.50 101 HIS A CA 1
ATOM 820 C C . HIS A 1 101 ? -14.556 -4.249 32.430 1.00 92.50 101 HIS A C 1
ATOM 822 O O . HIS A 1 101 ? -14.543 -3.079 32.800 1.00 92.50 101 HIS A O 1
ATOM 828 N N . GLY A 1 102 ? -15.657 -5.008 32.505 1.00 91.50 102 GLY A N 1
ATOM 829 C CA . GLY A 1 102 ? -16.935 -4.521 33.034 1.00 91.50 102 GLY A CA 1
ATOM 830 C C . GLY A 1 102 ? -17.591 -3.424 32.188 1.00 91.50 102 GLY A C 1
ATOM 831 O O . GLY A 1 102 ? -18.395 -2.656 32.705 1.00 91.50 102 GLY A O 1
ATOM 832 N N . ILE A 1 103 ? -17.237 -3.329 30.904 1.00 93.88 103 ILE A N 1
ATOM 833 C CA . ILE A 1 103 ? -17.821 -2.375 29.957 1.00 93.88 103 ILE A CA 1
ATOM 834 C C . ILE A 1 103 ? -19.077 -2.999 29.348 1.00 93.88 103 ILE A C 1
ATOM 836 O O . ILE A 1 103 ? -19.050 -4.139 28.880 1.00 93.88 103 ILE A O 1
ATOM 840 N N . GLU A 1 104 ? -20.170 -2.239 29.325 1.00 92.81 104 GLU A N 1
ATOM 841 C CA . GLU A 1 104 ? -21.429 -2.678 28.729 1.00 92.81 104 GLU A CA 1
ATOM 842 C C . GLU A 1 104 ? -21.278 -2.872 27.213 1.00 92.81 104 GLU A C 1
ATOM 844 O O . GLU A 1 104 ? -20.858 -1.975 26.476 1.00 92.81 104 GLU A O 1
ATOM 849 N N . VAL A 1 105 ? -21.615 -4.073 26.741 1.00 93.12 105 VAL A N 1
ATOM 850 C CA . VAL A 1 105 ? -21.605 -4.403 25.315 1.00 93.12 105 VAL A CA 1
ATOM 851 C C . VAL A 1 105 ? -22.890 -3.883 24.686 1.00 93.12 105 VAL A C 1
ATOM 853 O O . VAL A 1 105 ? -23.988 -4.206 25.130 1.00 93.12 105 VAL A O 1
ATOM 856 N N . THR A 1 106 ? -22.754 -3.098 23.620 1.00 90.38 106 THR A N 1
ATOM 857 C CA . THR A 1 106 ? -23.907 -2.542 22.908 1.00 90.38 106 THR A CA 1
ATOM 858 C C . THR A 1 106 ? -24.687 -3.642 22.183 1.00 90.38 106 THR A C 1
ATOM 860 O O . THR A 1 106 ? -24.112 -4.439 21.438 1.00 90.38 106 THR A O 1
ATOM 863 N N . CYS A 1 107 ? -26.012 -3.673 22.358 1.00 90.56 107 CYS A N 1
ATOM 864 C CA . CYS A 1 107 ? -26.881 -4.596 21.633 1.00 90.56 107 CYS A CA 1
ATOM 865 C C . CYS A 1 107 ? -26.987 -4.181 20.158 1.00 90.56 107 CYS A C 1
ATOM 867 O O . CYS A 1 107 ? -27.413 -3.074 19.823 1.00 90.56 107 CYS A O 1
ATOM 869 N N . MET A 1 108 ? -26.619 -5.093 19.257 1.00 91.50 108 MET A N 1
ATOM 870 C CA . MET A 1 108 ? -26.561 -4.817 17.817 1.00 91.50 108 MET A CA 1
ATOM 871 C C . MET A 1 108 ? -27.934 -4.607 17.166 1.00 91.50 108 MET A C 1
ATOM 873 O O . MET A 1 108 ? -28.023 -3.935 16.138 1.00 91.50 108 MET A O 1
ATOM 877 N N . ASN A 1 109 ? -28.996 -5.140 17.773 1.00 89.38 109 ASN A N 1
ATOM 878 C CA . ASN A 1 109 ? -30.368 -4.994 17.282 1.00 89.38 109 ASN A CA 1
ATOM 879 C C . ASN A 1 109 ? -31.032 -3.689 17.741 1.00 89.38 109 ASN A C 1
ATOM 881 O O . ASN A 1 109 ? -32.072 -3.318 17.199 1.00 89.38 109 ASN A O 1
ATOM 885 N N . ASP A 1 110 ? -30.441 -2.995 18.713 1.00 88.12 110 ASP A N 1
ATOM 886 C CA . ASP A 1 110 ? -31.002 -1.755 19.231 1.00 88.12 110 ASP A CA 1
ATOM 887 C C . ASP A 1 110 ? -30.804 -0.605 18.237 1.00 88.12 110 ASP A C 1
ATOM 889 O O . ASP A 1 110 ? -29.883 -0.592 17.411 1.00 88.12 110 ASP A O 1
ATOM 893 N N . MET A 1 111 ? -31.684 0.391 18.339 1.00 86.12 111 MET A N 1
ATOM 894 C CA . MET A 1 111 ? -31.554 1.647 17.607 1.00 86.12 111 MET A CA 1
ATOM 895 C C . MET A 1 111 ? -30.273 2.367 18.024 1.00 86.12 111 MET A C 1
ATOM 897 O O . MET A 1 111 ? -30.020 2.572 19.214 1.00 86.12 111 MET A O 1
ATOM 901 N N . HIS A 1 112 ? -29.497 2.820 17.045 1.00 79.00 112 HIS A N 1
ATOM 902 C CA . HIS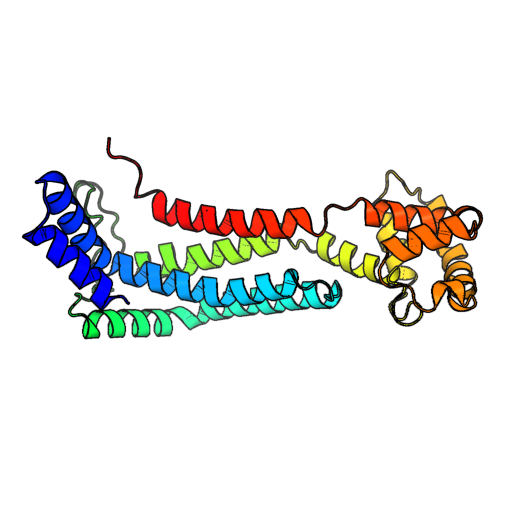 A 1 112 ? -28.308 3.608 17.311 1.00 79.00 112 HIS A CA 1
ATOM 903 C C . HIS A 1 112 ? -28.696 5.031 17.725 1.00 79.00 112 HIS A C 1
ATOM 905 O O . HIS A 1 112 ? -29.181 5.837 16.925 1.00 79.00 112 HIS A O 1
ATOM 911 N N . VAL A 1 113 ? -28.473 5.363 18.996 1.00 70.44 113 VAL A N 1
ATOM 912 C CA . VAL A 1 113 ? -28.757 6.699 19.524 1.00 70.44 113 VAL A CA 1
ATOM 913 C C . VAL A 1 113 ? -27.498 7.552 19.463 1.00 70.44 113 VAL A C 1
ATOM 915 O O . VAL A 1 113 ? -26.563 7.385 20.242 1.00 70.44 113 VAL A O 1
ATOM 918 N N . LEU A 1 114 ? -27.503 8.557 18.588 1.00 63.03 114 LEU A N 1
ATOM 919 C CA . LEU A 1 114 ? -26.495 9.614 18.627 1.00 63.03 114 LEU A CA 1
ATOM 920 C C . LEU A 1 114 ? -26.659 10.408 19.928 1.00 63.03 114 LEU A C 1
ATOM 922 O O . LEU A 1 114 ? -27.598 11.196 20.050 1.00 63.03 114 LEU A O 1
ATOM 926 N N . ARG A 1 115 ? -25.713 10.249 20.867 1.00 53.84 115 ARG A N 1
ATOM 927 C CA . ARG A 1 115 ? -25.687 10.814 22.238 1.00 53.84 115 ARG A CA 1
ATOM 928 C C . ARG A 1 115 ? -25.950 12.337 22.343 1.00 53.84 115 ARG A C 1
ATOM 930 O O . ARG A 1 115 ? -26.084 12.846 23.449 1.00 53.84 115 ARG A O 1
ATOM 937 N N . ARG A 1 116 ? -26.033 13.087 21.228 1.00 46.62 116 ARG A N 1
ATOM 938 C CA . ARG A 1 116 ? -26.206 14.557 21.194 1.00 46.62 116 ARG A CA 1
ATOM 939 C C . ARG A 1 116 ? -27.168 15.143 20.143 1.00 46.62 116 ARG A C 1
ATOM 941 O O . ARG A 1 116 ? -27.319 16.362 20.114 1.00 46.62 116 ARG A O 1
ATOM 948 N N . ARG A 1 117 ? -27.850 14.364 19.288 1.00 43.25 117 ARG A N 1
ATOM 949 C CA . ARG A 1 117 ? -28.890 14.942 18.401 1.00 43.25 117 ARG A CA 1
ATOM 950 C C . ARG A 1 117 ? -30.259 14.858 19.071 1.00 43.25 117 ARG A C 1
ATOM 952 O O . ARG A 1 117 ? -30.632 13.820 19.603 1.00 43.25 117 ARG A O 1
ATOM 959 N N . SER A 1 118 ? -31.011 15.961 19.024 1.00 45.44 118 SER A N 1
ATOM 960 C CA . SER A 1 118 ? -32.439 15.992 19.361 1.00 45.44 118 SER A CA 1
ATOM 961 C C . SER A 1 118 ? -33.136 14.755 18.785 1.00 45.44 118 SER A C 1
ATOM 963 O O . SER A 1 118 ? -33.035 14.504 17.580 1.00 45.44 118 SER A O 1
ATOM 965 N N . LYS A 1 119 ? -33.871 14.016 19.631 1.00 52.16 119 LYS A N 1
ATOM 966 C CA . LYS A 1 119 ? -34.658 12.818 19.263 1.00 52.16 119 LYS A CA 1
ATOM 967 C C . LYS A 1 119 ? -35.581 13.030 18.050 1.00 52.16 119 LYS A C 1
ATOM 969 O O . LYS A 1 119 ? -36.070 12.066 17.483 1.00 52.16 119 LYS A O 1
ATOM 974 N N . ARG A 1 120 ? -35.808 14.280 17.629 1.00 51.12 120 ARG A N 1
ATOM 975 C CA . ARG A 1 120 ? -36.648 14.658 16.485 1.00 51.12 120 ARG A CA 1
ATOM 976 C C . ARG A 1 120 ? -36.025 14.372 15.105 1.00 51.12 120 ARG A C 1
ATOM 978 O O . ARG A 1 120 ? -36.720 14.534 14.112 1.00 51.12 120 ARG A O 1
ATOM 985 N N . LYS A 1 121 ? -34.743 13.981 15.022 1.00 49.31 121 LYS A N 1
ATOM 986 C CA . LYS A 1 121 ? -34.055 13.576 13.771 1.00 49.31 121 LYS A CA 1
ATOM 987 C C . LYS A 1 121 ? -33.157 12.342 13.968 1.00 49.31 121 LYS A C 1
ATOM 989 O O . LYS A 1 121 ? -32.068 12.274 13.396 1.00 49.31 121 LYS A O 1
ATOM 994 N N . ALA A 1 122 ? -33.552 11.411 14.838 1.00 51.59 122 ALA A N 1
ATOM 995 C CA . ALA A 1 122 ? -32.822 10.156 14.987 1.00 51.59 122 ALA A CA 1
ATOM 996 C C . ALA A 1 122 ? -32.951 9.355 13.683 1.00 51.59 122 ALA A C 1
ATOM 998 O O . ALA A 1 122 ? -34.056 9.039 13.256 1.00 51.59 122 ALA A O 1
ATOM 999 N N . SER A 1 123 ? -31.830 9.093 13.019 1.00 56.12 123 SER A N 1
ATOM 1000 C CA . SER A 1 123 ? -31.760 8.107 11.944 1.00 56.12 123 SER A CA 1
ATOM 1001 C C . SER A 1 123 ? -32.208 6.748 12.491 1.00 56.12 123 SER A C 1
ATOM 1003 O O . SER A 1 123 ? -31.655 6.307 13.496 1.00 56.12 123 SER A O 1
ATOM 1005 N N . GLU A 1 124 ? -33.175 6.098 11.839 1.00 70.81 124 GLU A N 1
ATOM 1006 C CA . GLU A 1 124 ? -33.682 4.746 12.153 1.00 70.81 124 GLU A CA 1
ATOM 1007 C C . GLU A 1 124 ? -32.655 3.646 11.809 1.00 70.81 124 GLU A C 1
ATOM 1009 O O . GLU A 1 124 ? -32.971 2.654 11.158 1.00 70.81 124 GLU A O 1
ATOM 1014 N N . ILE A 1 125 ? -31.386 3.836 12.172 1.00 82.44 125 ILE A N 1
ATOM 1015 C CA . ILE A 1 125 ? -30.324 2.863 11.903 1.00 82.44 125 ILE A CA 1
ATOM 1016 C C . ILE A 1 125 ? -30.049 2.046 13.162 1.00 82.44 125 ILE A C 1
ATOM 1018 O O . ILE A 1 125 ? -30.052 2.573 14.276 1.00 82.44 125 ILE A O 1
ATOM 1022 N N . THR A 1 126 ? -29.817 0.748 12.997 1.00 91.44 126 THR A N 1
ATOM 1023 C CA . THR A 1 126 ? -29.436 -0.140 14.100 1.00 91.44 126 THR A CA 1
ATOM 1024 C C . THR A 1 126 ? -27.963 0.046 14.455 1.00 91.44 126 THR A C 1
ATOM 1026 O O . THR A 1 126 ? -27.159 0.487 13.627 1.00 91.44 126 THR A O 1
ATOM 1029 N N . ASN A 1 127 ? -27.579 -0.344 15.670 1.00 90.69 127 ASN A N 1
ATOM 1030 C CA . ASN A 1 127 ? -26.169 -0.405 16.060 1.00 90.69 127 ASN A CA 1
ATOM 1031 C C . ASN A 1 127 ? -25.365 -1.314 15.120 1.00 90.69 127 ASN A C 1
ATOM 1033 O O . ASN A 1 127 ? -24.250 -0.960 14.742 1.00 90.69 127 ASN A O 1
ATOM 1037 N N . LEU A 1 128 ? -25.949 -2.431 14.664 1.00 93.19 128 LEU A N 1
ATOM 1038 C CA . LEU A 1 128 ? -25.322 -3.296 13.664 1.00 93.19 128 LEU A CA 1
ATOM 1039 C C . LEU A 1 128 ? -24.944 -2.518 12.402 1.00 93.19 128 LEU A C 1
ATOM 1041 O O . LEU A 1 128 ? -23.807 -2.613 11.950 1.00 93.19 128 LEU A O 1
ATOM 1045 N N . HIS A 1 129 ? -25.873 -1.732 11.851 1.00 91.62 129 HIS A N 1
ATOM 1046 C CA . HIS A 1 129 ? -25.600 -0.933 10.660 1.00 91.62 129 HIS A CA 1
ATOM 1047 C C . HIS A 1 129 ? -24.485 0.082 10.918 1.00 91.62 129 HIS A C 1
ATOM 1049 O O . HIS A 1 129 ? -23.536 0.160 10.140 1.00 91.62 129 HIS A O 1
ATOM 1055 N N . HIS A 1 130 ? -24.549 0.793 12.045 1.00 89.94 130 HIS A N 1
ATOM 1056 C CA . HIS A 1 130 ? -23.539 1.783 12.396 1.00 89.94 130 HIS A CA 1
ATOM 1057 C C . HIS A 1 130 ? -22.127 1.176 12.490 1.00 89.94 130 HIS A C 1
ATOM 1059 O O . HIS A 1 130 ? -21.195 1.629 11.828 1.00 89.94 130 HIS A O 1
ATOM 1065 N N . TYR A 1 131 ? -21.945 0.115 13.277 1.00 93.50 131 TYR A N 1
ATOM 1066 C CA . TYR A 1 131 ? -20.612 -0.454 13.481 1.00 93.50 131 TYR A CA 1
ATOM 1067 C C . TYR A 1 131 ? -20.120 -1.269 12.282 1.00 93.50 131 TYR A C 1
ATOM 1069 O O . TYR A 1 131 ? -18.939 -1.201 11.942 1.00 93.50 131 TYR A O 1
ATOM 1077 N N . GLN A 1 132 ? -20.995 -2.038 11.630 1.00 94.81 132 GLN A N 1
ATOM 1078 C CA . GLN A 1 132 ? -20.596 -2.916 10.532 1.00 94.81 132 GLN A CA 1
ATOM 1079 C C . GLN A 1 132 ? -20.453 -2.160 9.213 1.00 94.81 132 GLN A C 1
ATOM 1081 O O . GLN A 1 132 ? -19.473 -2.354 8.496 1.00 94.81 132 GLN A O 1
ATOM 1086 N N . VAL A 1 133 ? -21.420 -1.310 8.876 1.00 91.88 133 VAL A N 1
ATOM 1087 C CA . VAL A 1 133 ? -21.452 -0.625 7.582 1.00 91.88 133 VAL A CA 1
ATOM 1088 C C . VAL A 1 133 ? -20.726 0.709 7.676 1.00 91.88 133 VAL A C 1
ATOM 1090 O O . VAL A 1 133 ? -19.719 0.897 6.991 1.00 91.88 133 VAL A O 1
ATOM 1093 N N . ASP A 1 134 ? -21.178 1.604 8.560 1.00 89.62 134 ASP A N 1
ATOM 1094 C CA . ASP A 1 134 ? -20.662 2.980 8.589 1.00 89.62 134 ASP A CA 1
ATOM 1095 C C . ASP A 1 134 ? -19.210 3.069 9.062 1.00 89.62 134 ASP A C 1
ATOM 1097 O O . ASP A 1 134 ? -18.493 3.978 8.640 1.00 89.62 134 ASP A O 1
ATOM 1101 N N . LEU A 1 135 ? -18.784 2.153 9.937 1.00 90.50 135 LEU A N 1
ATOM 1102 C CA . LEU A 1 135 ? -17.421 2.107 10.464 1.00 90.50 135 LEU A CA 1
ATOM 1103 C C . LEU A 1 135 ? -16.595 0.998 9.813 1.00 90.50 135 LEU A C 1
ATOM 1105 O O . LEU A 1 135 ? -15.639 1.293 9.100 1.00 90.50 135 LEU A O 1
ATOM 1109 N N . PHE A 1 136 ? -16.928 -0.274 10.041 1.00 93.38 136 PHE A N 1
ATOM 1110 C CA . PHE A 1 136 ? -16.063 -1.383 9.634 1.00 93.38 136 PHE A CA 1
ATOM 1111 C C . PHE A 1 136 ? -15.864 -1.462 8.113 1.00 93.38 136 PHE A C 1
ATOM 1113 O O . PHE A 1 136 ? -14.721 -1.416 7.653 1.00 93.38 136 PHE A O 1
ATOM 1120 N N . TYR A 1 137 ? -16.944 -1.533 7.327 1.00 94.50 137 TYR A N 1
ATOM 1121 C CA . TYR A 1 137 ? -16.842 -1.584 5.866 1.00 94.50 137 TYR A CA 1
ATOM 1122 C C . TYR A 1 137 ? -16.281 -0.295 5.285 1.00 94.50 137 TYR A C 1
ATOM 1124 O O . TYR A 1 137 ? -15.279 -0.360 4.578 1.00 94.50 137 TYR A O 1
ATOM 1132 N N . ASN A 1 138 ? -16.843 0.863 5.639 1.00 90.94 138 ASN A N 1
ATOM 1133 C CA . ASN A 1 138 ? -16.370 2.143 5.111 1.00 90.94 138 ASN A CA 1
ATOM 1134 C C . ASN A 1 138 ? -14.879 2.371 5.362 1.00 90.94 138 ASN A C 1
ATOM 1136 O O . ASN A 1 138 ? -14.166 2.768 4.446 1.00 90.94 138 ASN A O 1
ATOM 1140 N N . ILE A 1 139 ? -14.376 2.126 6.577 1.00 88.44 139 ILE A N 1
ATOM 1141 C CA . ILE A 1 139 ? -12.961 2.375 6.876 1.00 88.44 139 ILE A CA 1
ATOM 1142 C C . ILE A 1 139 ? -12.067 1.453 6.043 1.00 88.44 139 ILE A C 1
ATOM 1144 O O . ILE A 1 139 ? -11.063 1.919 5.502 1.00 88.44 139 ILE A O 1
ATOM 1148 N N . ILE A 1 140 ? -12.421 0.173 5.893 1.00 90.44 140 ILE A N 1
ATOM 1149 C CA . ILE A 1 140 ? -11.649 -0.756 5.057 1.00 90.44 140 ILE A CA 1
ATOM 1150 C C . ILE A 1 140 ? -11.735 -0.367 3.574 1.00 90.44 140 ILE A C 1
ATOM 1152 O O . ILE A 1 140 ? -10.710 -0.367 2.891 1.00 90.44 140 ILE A O 1
ATOM 1156 N N . ASP A 1 141 ? -12.917 0.020 3.097 1.00 91.31 141 ASP A N 1
ATOM 1157 C CA . ASP A 1 141 ? -13.144 0.468 1.721 1.00 91.31 141 ASP A CA 1
ATOM 1158 C C . ASP A 1 141 ? -12.338 1.724 1.402 1.00 91.31 141 ASP A C 1
ATOM 1160 O O . ASP A 1 141 ? -11.703 1.793 0.354 1.00 91.31 141 ASP A O 1
ATOM 1164 N N . MET A 1 142 ? -12.249 2.670 2.337 1.00 87.94 142 MET A N 1
ATOM 1165 C CA . MET A 1 142 ? -11.384 3.839 2.193 1.00 87.94 142 MET A CA 1
ATOM 1166 C C . MET A 1 142 ? -9.903 3.456 2.108 1.00 87.94 142 MET A C 1
ATOM 1168 O O . MET A 1 142 ? -9.181 4.016 1.286 1.00 87.94 142 MET A O 1
ATOM 1172 N N . GLN A 1 143 ? -9.433 2.475 2.891 1.00 83.31 143 GLN A N 1
ATOM 1173 C CA . GLN A 1 143 ? -8.051 1.986 2.760 1.00 83.31 143 GLN A CA 1
ATOM 1174 C C . GLN A 1 143 ? -7.798 1.317 1.401 1.00 83.31 143 GLN A C 1
ATOM 1176 O O . GLN A 1 143 ? -6.738 1.508 0.805 1.00 83.31 143 GLN A O 1
ATOM 1181 N N . LEU A 1 144 ? -8.752 0.521 0.914 1.00 88.50 144 LEU A N 1
ATOM 1182 C CA . LEU A 1 144 ? -8.665 -0.135 -0.391 1.00 88.50 144 LEU A CA 1
ATOM 1183 C C . LEU A 1 144 ? -8.671 0.882 -1.533 1.00 88.50 144 LEU A C 1
ATOM 1185 O O . LEU A 1 144 ? -7.838 0.784 -2.434 1.00 88.50 144 LEU A O 1
ATOM 1189 N N . GLN A 1 145 ? -9.566 1.865 -1.467 1.00 86.75 145 GLN A N 1
ATOM 1190 C CA . GLN A 1 145 ? -9.684 2.932 -2.452 1.00 86.75 145 GLN A CA 1
ATOM 1191 C C . GLN A 1 145 ? -8.386 3.733 -2.547 1.00 86.75 145 GLN A C 1
ATOM 1193 O O . GLN A 1 145 ? -7.830 3.862 -3.632 1.00 86.75 145 GLN A O 1
ATOM 1198 N N . GLU A 1 146 ? -7.824 4.152 -1.413 1.00 81.38 146 GLU A N 1
ATOM 1199 C CA . GLU A 1 146 ? -6.536 4.849 -1.375 1.00 81.38 146 GLU A CA 1
ATOM 1200 C C . GLU A 1 146 ? -5.416 4.042 -2.038 1.00 81.38 146 GLU A C 1
ATOM 1202 O O . GLU A 1 146 ? -4.614 4.580 -2.800 1.00 81.38 146 GLU A O 1
ATOM 1207 N N . LEU A 1 147 ? -5.349 2.733 -1.784 1.00 79.88 147 LEU A N 1
ATOM 1208 C CA . LEU A 1 147 ? -4.353 1.878 -2.429 1.00 79.88 147 LEU A CA 1
ATOM 1209 C C . LEU A 1 147 ? -4.580 1.747 -3.933 1.00 79.88 147 LEU A C 1
ATOM 1211 O O . LEU A 1 147 ? -3.606 1.694 -4.681 1.00 79.88 147 LEU A O 1
ATOM 1215 N N . ASN A 1 148 ? -5.830 1.678 -4.380 1.00 83.31 148 ASN A N 1
ATOM 1216 C CA . ASN A 1 148 ? -6.160 1.601 -5.799 1.00 83.31 148 ASN A CA 1
ATOM 1217 C C . ASN A 1 148 ? -5.834 2.910 -6.525 1.00 83.31 148 ASN A C 1
ATOM 1219 O O .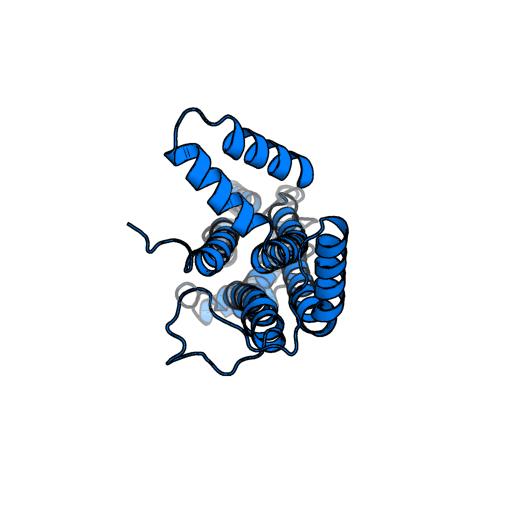 ASN A 1 148 ? -5.211 2.869 -7.583 1.00 83.31 148 ASN A O 1
ATOM 1223 N N . ASP A 1 149 ? -6.145 4.052 -5.917 1.00 79.56 149 ASP A N 1
ATOM 1224 C CA . ASP A 1 149 ? -5.858 5.375 -6.478 1.00 79.56 149 ASP A CA 1
ATOM 1225 C C . ASP A 1 149 ? -4.351 5.666 -6.544 1.00 79.56 149 ASP A C 1
ATOM 1227 O O . ASP A 1 149 ? -3.879 6.396 -7.415 1.00 79.56 149 ASP A O 1
ATOM 1231 N N . ARG A 1 150 ? -3.558 5.069 -5.646 1.00 70.31 150 ARG A N 1
ATOM 1232 C CA . ARG A 1 150 ? -2.090 5.210 -5.635 1.00 70.31 150 ARG A CA 1
ATOM 1233 C C . ARG A 1 150 ? -1.384 4.249 -6.573 1.00 70.31 150 ARG A C 1
ATOM 1235 O O . ARG A 1 150 ? -0.394 4.619 -7.198 1.00 70.31 150 ARG A O 1
ATOM 1242 N N . PHE A 1 151 ? -1.859 3.010 -6.634 1.00 69.44 151 PHE A N 1
ATOM 1243 C CA . PHE A 1 151 ? -1.291 1.942 -7.450 1.00 69.44 151 PHE A CA 1
ATOM 1244 C C . PHE A 1 151 ? -2.232 1.629 -8.606 1.00 69.44 151 PHE A C 1
ATOM 1246 O O . PHE A 1 151 ? -2.717 0.505 -8.745 1.00 69.44 151 PHE A O 1
ATOM 1253 N N . ILE A 1 152 ? -2.482 2.654 -9.423 1.00 72.31 152 ILE A N 1
ATOM 1254 C CA . ILE A 1 152 ? -3.229 2.516 -10.671 1.00 72.31 152 ILE A CA 1
ATOM 1255 C C . ILE A 1 152 ? -2.451 1.574 -11.592 1.00 72.31 152 ILE A C 1
ATOM 1257 O O . ILE A 1 152 ? -1.216 1.593 -11.611 1.00 72.31 152 ILE A O 1
ATOM 1261 N N . GLU A 1 153 ? -3.173 0.791 -12.391 1.00 68.56 153 GLU A N 1
ATOM 1262 C CA . GLU A 1 153 ? -2.614 -0.153 -13.363 1.00 68.56 153 GLU A CA 1
ATOM 1263 C C . GLU A 1 153 ? -1.483 0.475 -14.200 1.00 68.56 153 GLU A C 1
ATOM 1265 O O . GLU A 1 153 ? -0.394 -0.087 -14.290 1.00 68.56 153 GLU A O 1
ATOM 1270 N N . ALA A 1 154 ? -1.666 1.711 -14.676 1.00 61.72 154 ALA A N 1
ATOM 1271 C CA . ALA A 1 154 ? -0.653 2.459 -15.422 1.00 61.72 154 ALA A CA 1
ATOM 1272 C C . ALA A 1 154 ? 0.649 2.720 -14.634 1.00 61.72 154 ALA A C 1
ATOM 1274 O O . ALA A 1 154 ? 1.738 2.615 -15.194 1.00 61.72 154 ALA A O 1
ATOM 1275 N N . ILE A 1 155 ? 0.563 3.029 -13.334 1.00 69.69 155 ILE A N 1
ATOM 1276 C CA . ILE A 1 155 ? 1.742 3.243 -12.478 1.00 69.69 155 ILE A CA 1
ATOM 1277 C C . ILE A 1 155 ? 2.431 1.905 -12.214 1.00 69.69 155 ILE A C 1
ATOM 1279 O O . ILE A 1 155 ? 3.653 1.819 -12.299 1.00 69.69 155 ILE A O 1
ATOM 1283 N N . THR A 1 156 ? 1.665 0.844 -11.943 1.00 72.38 156 THR A N 1
ATOM 1284 C CA . THR A 1 156 ? 2.240 -0.496 -11.757 1.00 72.38 156 THR A CA 1
ATOM 1285 C C . THR A 1 156 ? 2.930 -0.995 -13.021 1.00 72.38 156 THR A C 1
ATOM 1287 O O . THR A 1 156 ? 4.023 -1.546 -12.949 1.00 72.38 156 THR A O 1
ATOM 1290 N N . GLU A 1 157 ? 2.350 -0.732 -14.187 1.00 75.75 157 GLU A N 1
ATOM 1291 C CA . GLU A 1 157 ? 2.907 -1.118 -15.473 1.00 75.75 157 GLU A CA 1
ATOM 1292 C C . GLU A 1 157 ? 4.169 -0.326 -15.816 1.00 75.75 157 GLU A C 1
ATOM 1294 O O . GLU A 1 157 ? 5.166 -0.916 -16.232 1.00 75.75 157 GLU A O 1
ATOM 1299 N N . LEU A 1 158 ? 4.166 0.988 -15.572 1.00 78.56 158 LEU A N 1
ATOM 1300 C CA . LEU A 1 158 ? 5.355 1.826 -15.691 1.00 78.56 158 LEU A CA 1
ATOM 1301 C C . LEU A 1 158 ? 6.484 1.286 -14.801 1.00 78.56 158 LEU A C 1
ATOM 1303 O O . LEU A 1 158 ? 7.601 1.088 -15.274 1.00 78.56 158 LEU A O 1
ATOM 1307 N N . LEU A 1 159 ? 6.180 0.975 -13.538 1.00 77.06 159 LEU A N 1
ATOM 1308 C CA . LEU A 1 159 ? 7.135 0.441 -12.567 1.00 77.06 159 LEU A CA 1
ATOM 1309 C C . LEU A 1 159 ? 7.688 -0.935 -12.968 1.00 77.06 159 LEU A C 1
ATOM 1311 O O . LEU A 1 159 ? 8.892 -1.166 -12.860 1.00 77.06 159 LEU A O 1
ATOM 1315 N N . LEU A 1 160 ? 6.842 -1.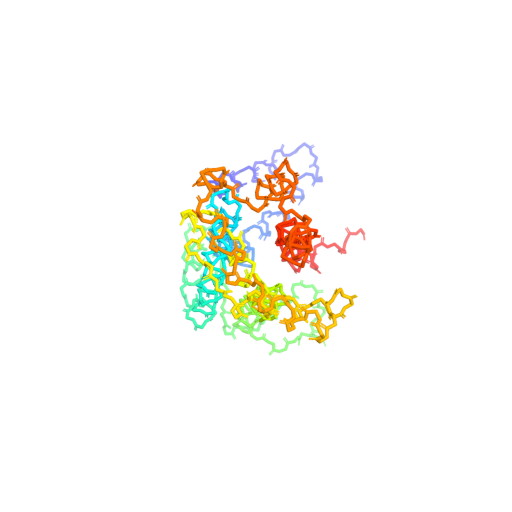827 -13.490 1.00 79.00 160 LEU A N 1
ATOM 1316 C CA . LEU A 1 160 ? 7.270 -3.116 -14.044 1.00 79.00 160 LEU A CA 1
ATOM 1317 C C . LEU A 1 160 ? 8.179 -2.948 -15.267 1.00 79.00 160 LEU A C 1
ATOM 1319 O O . LEU A 1 160 ? 9.062 -3.771 -15.492 1.00 79.00 160 LEU A O 1
ATOM 1323 N N . CYS A 1 161 ? 7.989 -1.891 -16.059 1.00 85.94 161 CYS A N 1
ATOM 1324 C CA . CYS A 1 161 ? 8.866 -1.608 -17.189 1.00 85.94 161 CYS A CA 1
ATOM 1325 C C . CYS A 1 161 ? 10.219 -1.009 -16.758 1.00 85.94 161 CYS A C 1
ATOM 1327 O O . CYS A 1 161 ? 11.229 -1.242 -17.420 1.00 85.94 161 CYS A O 1
ATOM 1329 N N . MET A 1 162 ? 10.270 -0.273 -15.640 1.00 84.44 162 MET A N 1
ATOM 1330 C CA . MET A 1 162 ? 11.518 0.280 -15.085 1.00 84.44 162 MET A CA 1
ATOM 1331 C C . MET A 1 162 ? 12.494 -0.803 -14.624 1.00 84.44 162 MET A C 1
ATOM 1333 O O . MET A 1 162 ? 13.707 -0.605 -14.682 1.00 84.44 162 MET A O 1
ATOM 1337 N N . GLU A 1 163 ? 11.985 -1.950 -14.183 1.00 84.75 163 GLU A N 1
ATOM 1338 C CA . GLU A 1 163 ? 12.806 -3.079 -13.748 1.00 84.75 163 GLU A CA 1
ATOM 1339 C C . GLU A 1 163 ? 13.729 -3.601 -14.861 1.00 84.75 163 GLU A C 1
ATOM 1341 O O . GLU A 1 163 ? 14.837 -4.055 -14.589 1.00 84.75 163 GLU A O 1
ATOM 1346 N N . SER A 1 164 ? 13.341 -3.448 -16.129 1.00 90.12 164 SER A N 1
ATOM 1347 C CA . SER A 1 164 ? 14.183 -3.823 -17.268 1.00 90.12 164 SER A CA 1
ATOM 1348 C C . SER A 1 164 ? 15.457 -2.976 -17.404 1.00 90.12 164 SER A C 1
ATOM 1350 O O . SER A 1 164 ? 16.342 -3.337 -18.177 1.00 90.12 164 SER A O 1
ATOM 1352 N N . LEU A 1 165 ? 15.583 -1.882 -16.638 1.00 88.25 165 LEU A N 1
ATOM 1353 C CA . LEU A 1 165 ? 16.811 -1.091 -16.485 1.00 88.25 165 LEU A CA 1
ATOM 1354 C C . LEU A 1 165 ? 17.648 -1.495 -15.258 1.00 88.25 165 LEU A C 1
ATOM 1356 O O . LEU A 1 165 ? 18.706 -0.908 -15.033 1.00 88.25 165 LEU A O 1
ATOM 1360 N N . ASN A 1 166 ? 17.189 -2.436 -14.427 1.00 87.00 166 ASN A N 1
ATOM 1361 C CA . ASN A 1 166 ? 17.893 -2.837 -13.212 1.00 87.00 166 ASN A CA 1
ATOM 1362 C C . ASN A 1 166 ? 19.212 -3.546 -13.575 1.00 87.00 166 ASN A C 1
ATOM 1364 O O . ASN A 1 166 ? 19.165 -4.623 -14.168 1.00 87.00 166 ASN A O 1
ATOM 1368 N N . PRO A 1 167 ? 20.385 -3.004 -13.191 1.00 87.38 167 PRO A N 1
ATOM 1369 C CA . PRO A 1 167 ? 21.670 -3.609 -13.538 1.00 87.38 167 PRO A CA 1
ATOM 1370 C C . PRO A 1 167 ? 21.994 -4.883 -12.738 1.00 87.38 167 PRO A C 1
ATOM 1372 O O . PRO A 1 167 ? 22.953 -5.585 -13.057 1.00 87.38 167 PRO A O 1
ATOM 1375 N N . SER A 1 168 ? 21.210 -5.201 -11.703 1.00 84.75 168 SER A N 1
ATOM 1376 C CA . SER A 1 168 ? 21.452 -6.351 -10.825 1.00 84.75 168 SER A CA 1
ATOM 1377 C C . SER A 1 168 ? 21.514 -7.668 -11.609 1.00 84.75 168 SER A C 1
ATOM 1379 O O . SER A 1 168 ? 20.728 -7.890 -12.533 1.00 84.75 168 SER A O 1
ATOM 1381 N N . ASN A 1 169 ? 22.427 -8.562 -11.211 1.00 84.25 169 ASN A N 1
ATOM 1382 C CA . ASN A 1 169 ? 22.638 -9.872 -11.844 1.00 84.25 169 ASN A CA 1
ATOM 1383 C C . ASN A 1 169 ? 22.809 -9.777 -13.372 1.00 84.25 169 ASN A C 1
ATOM 1385 O O . ASN A 1 169 ? 22.165 -10.518 -14.111 1.00 84.25 169 ASN A O 1
ATOM 1389 N N . LEU A 1 170 ? 23.645 -8.842 -13.843 1.00 85.19 170 LEU A N 1
ATOM 1390 C CA . LEU A 1 170 ? 23.900 -8.617 -15.273 1.00 85.19 170 LEU A CA 1
ATOM 1391 C C . LEU A 1 170 ? 22.616 -8.325 -16.061 1.00 85.19 170 LEU A C 1
ATOM 1393 O O . LEU A 1 170 ? 22.391 -8.862 -17.148 1.00 85.19 170 LEU A O 1
ATOM 1397 N N . PHE A 1 171 ? 21.764 -7.456 -15.513 1.00 89.00 171 PHE A N 1
ATOM 1398 C CA . PHE A 1 171 ? 20.482 -7.095 -16.116 1.00 89.00 171 PHE A CA 1
ATOM 1399 C C . PHE A 1 171 ? 19.572 -8.307 -16.349 1.00 89.00 171 PHE A C 1
ATOM 1401 O O . PHE A 1 171 ? 18.974 -8.446 -17.415 1.00 89.00 171 PHE A O 1
ATOM 1408 N N . PHE A 1 172 ? 19.472 -9.218 -15.379 1.00 87.38 172 PHE A N 1
ATOM 1409 C CA . PHE A 1 172 ? 18.663 -10.437 -15.514 1.00 87.38 172 PHE A CA 1
ATOM 1410 C C . PHE A 1 172 ? 17.199 -10.151 -15.903 1.00 87.38 172 PHE A C 1
ATOM 1412 O O . PHE A 1 172 ? 16.629 -10.864 -16.722 1.00 87.38 172 PHE A O 1
ATOM 1419 N N . ALA A 1 173 ? 16.617 -9.070 -15.373 1.00 88.50 173 ALA A N 1
ATOM 1420 C CA . ALA A 1 173 ? 15.235 -8.652 -15.633 1.00 88.50 173 ALA A CA 1
ATOM 1421 C C . ALA A 1 173 ? 15.037 -7.869 -16.952 1.00 88.50 173 ALA A C 1
ATOM 1423 O O . ALA A 1 173 ? 13.959 -7.315 -17.193 1.00 88.50 173 ALA A O 1
ATOM 1424 N N . PHE A 1 174 ? 16.069 -7.775 -17.798 1.00 92.19 174 PHE A N 1
ATOM 1425 C CA . PHE A 1 174 ? 15.984 -7.052 -19.064 1.00 92.19 174 PHE A CA 1
ATOM 1426 C C . PHE A 1 174 ? 14.899 -7.636 -19.970 1.00 92.19 174 PHE A C 1
ATOM 1428 O O . PHE A 1 174 ? 14.902 -8.823 -20.290 1.00 92.19 174 PHE A O 1
ATOM 1435 N N . ASP A 1 175 ? 14.019 -6.760 -20.441 1.00 93.62 175 ASP A N 1
ATOM 1436 C CA . ASP A 1 175 ? 12.968 -7.074 -21.393 1.00 93.62 175 ASP A CA 1
ATOM 1437 C C . ASP A 1 175 ? 12.827 -5.892 -22.356 1.00 93.62 175 ASP A C 1
ATOM 1439 O O . ASP A 1 175 ? 12.443 -4.777 -21.988 1.00 93.62 175 ASP A O 1
ATOM 1443 N N . LYS A 1 176 ? 13.181 -6.145 -23.616 1.00 93.88 176 LYS A N 1
ATOM 1444 C CA . LYS A 1 176 ? 13.162 -5.149 -24.686 1.00 93.88 176 LYS A CA 1
ATOM 1445 C C . LYS A 1 176 ? 11.760 -4.576 -24.909 1.00 93.88 176 LYS A C 1
ATOM 1447 O O . LYS A 1 176 ? 11.611 -3.361 -25.044 1.00 93.88 176 LYS A O 1
ATOM 1452 N N . VAL A 1 177 ? 10.733 -5.428 -24.902 1.00 93.75 177 VAL A N 1
ATOM 1453 C CA . VAL A 1 177 ? 9.342 -5.018 -25.147 1.00 93.75 177 VAL A CA 1
ATOM 1454 C C . VAL A 1 177 ? 8.878 -4.082 -24.036 1.00 93.75 177 VAL A C 1
ATOM 1456 O O . VAL A 1 177 ? 8.268 -3.045 -24.313 1.00 93.75 177 VAL A O 1
ATOM 1459 N N . LYS A 1 178 ? 9.230 -4.391 -22.784 1.00 92.06 178 LYS A N 1
ATOM 1460 C CA . LYS A 1 178 ? 8.939 -3.521 -21.639 1.00 92.06 178 LYS A CA 1
ATOM 1461 C C . LYS A 1 178 ? 9.665 -2.181 -21.712 1.00 92.06 178 LYS A C 1
ATOM 1463 O O . LYS A 1 178 ? 9.054 -1.167 -21.397 1.00 92.06 178 LYS A O 1
ATOM 1468 N N . LEU A 1 179 ? 10.913 -2.117 -22.180 1.00 92.69 179 LEU A N 1
ATOM 1469 C CA . LEU A 1 179 ? 11.620 -0.833 -22.325 1.00 92.69 179 LEU A CA 1
ATOM 1470 C C . LEU A 1 179 ? 11.033 0.057 -23.422 1.00 92.69 179 LEU A C 1
ATOM 1472 O O . LEU A 1 179 ? 10.907 1.268 -23.236 1.00 92.69 179 LEU A O 1
ATOM 1476 N N . VAL A 1 180 ? 10.620 -0.522 -24.550 1.00 93.50 180 VAL A N 1
ATOM 1477 C CA . VAL A 1 180 ? 9.897 0.239 -25.581 1.00 93.50 180 VAL A CA 1
ATOM 1478 C C . VAL A 1 180 ? 8.544 0.706 -25.049 1.00 93.50 180 VAL A C 1
ATOM 1480 O O . VAL A 1 180 ? 8.135 1.840 -25.301 1.00 93.50 180 VAL A O 1
ATOM 1483 N N . LYS A 1 181 ? 7.862 -0.131 -24.263 1.00 91.25 181 LYS A N 1
ATOM 1484 C CA . LYS A 1 181 ? 6.630 0.255 -23.573 1.00 91.25 181 LYS A CA 1
ATOM 1485 C C . LYS A 1 181 ? 6.865 1.377 -22.559 1.00 91.25 181 LYS A C 1
ATOM 1487 O O . LYS A 1 181 ? 6.077 2.316 -22.533 1.00 91.25 181 LYS A O 1
ATOM 1492 N N . LEU A 1 182 ? 7.972 1.346 -21.812 1.00 88.12 182 LEU A N 1
ATOM 1493 C CA . LEU A 1 182 ? 8.376 2.414 -20.894 1.00 88.12 182 LEU A CA 1
ATOM 1494 C C . LEU A 1 182 ? 8.480 3.757 -21.622 1.00 88.12 182 LEU A C 1
ATOM 1496 O O . LEU A 1 182 ? 7.948 4.758 -21.156 1.00 88.12 182 LEU A O 1
ATOM 1500 N N . ALA A 1 183 ? 9.112 3.768 -22.797 1.00 88.88 183 ALA A N 1
ATOM 1501 C CA . ALA A 1 183 ? 9.255 4.972 -23.610 1.00 88.88 183 ALA A CA 1
ATOM 1502 C C . ALA A 1 183 ? 7.910 5.540 -24.094 1.00 88.88 183 ALA A C 1
ATOM 1504 O O . ALA A 1 183 ? 7.771 6.757 -24.211 1.00 88.88 183 ALA A O 1
ATOM 1505 N N . ARG A 1 184 ? 6.890 4.695 -24.305 1.00 87.81 184 ARG A N 1
ATOM 1506 C CA . ARG A 1 184 ? 5.538 5.143 -24.692 1.00 87.81 184 ARG A CA 1
ATOM 1507 C C . ARG A 1 184 ? 4.829 5.955 -23.607 1.00 87.81 184 ARG A C 1
ATOM 1509 O O . ARG A 1 184 ? 3.962 6.750 -23.952 1.00 87.81 184 ARG A O 1
ATOM 1516 N N . PHE A 1 185 ? 5.211 5.815 -22.335 1.00 81.25 185 PHE A N 1
ATOM 1517 C CA . PHE A 1 185 ? 4.689 6.668 -21.258 1.00 81.25 185 PHE A CA 1
ATOM 1518 C C . PHE A 1 185 ? 5.206 8.115 -21.331 1.00 81.25 185 PHE A C 1
ATOM 1520 O O . PHE A 1 185 ? 4.678 8.983 -20.638 1.00 81.25 185 PHE A O 1
ATOM 1527 N N . TYR A 1 186 ? 6.191 8.401 -22.190 1.00 82.94 186 TYR A N 1
ATOM 1528 C CA . TYR A 1 186 ? 6.788 9.727 -22.360 1.00 82.94 186 TYR A CA 1
ATOM 1529 C C . TYR A 1 186 ? 6.627 10.246 -23.800 1.00 82.94 186 TYR A C 1
ATOM 1531 O O . TYR A 1 186 ? 7.626 10.471 -24.491 1.00 82.94 186 TYR A O 1
ATOM 1539 N N . PRO A 1 187 ? 5.389 10.486 -24.273 1.00 80.44 187 PRO A N 1
ATOM 1540 C CA . PRO A 1 187 ? 5.130 10.902 -25.655 1.00 80.44 187 PRO A CA 1
ATOM 1541 C C . PRO A 1 187 ? 5.738 12.270 -26.008 1.00 80.44 187 PRO A C 1
ATOM 1543 O O . PRO A 1 187 ? 5.963 12.557 -27.178 1.00 80.44 187 PRO A O 1
ATOM 1546 N N . LEU A 1 188 ? 6.040 13.108 -25.007 1.00 80.06 188 LEU A N 1
ATOM 1547 C CA . LEU A 1 188 ? 6.747 14.381 -25.197 1.00 80.06 188 LEU A CA 1
ATOM 1548 C C . LEU A 1 188 ? 8.257 14.204 -25.430 1.00 80.06 188 LEU A C 1
ATOM 1550 O O . LEU A 1 188 ? 8.901 15.101 -25.966 1.00 80.06 188 LEU A O 1
ATOM 1554 N N . ASN A 1 189 ? 8.830 13.072 -25.013 1.00 90.06 189 ASN A N 1
ATOM 1555 C CA . ASN A 1 189 ? 10.263 12.789 -25.114 1.00 90.06 189 ASN A CA 1
ATOM 1556 C C . ASN A 1 189 ? 10.598 11.774 -26.214 1.00 90.06 189 ASN A C 1
ATOM 1558 O O . ASN A 1 189 ? 11.734 11.762 -26.681 1.00 90.06 189 ASN A O 1
ATOM 1562 N N . PHE A 1 190 ? 9.638 10.934 -26.612 1.00 88.81 190 PHE A N 1
ATOM 1563 C CA . PHE A 1 190 ? 9.811 9.914 -27.644 1.00 88.81 190 PHE A CA 1
ATOM 1564 C C . PHE A 1 190 ? 8.774 10.073 -28.751 1.00 88.81 190 PHE A C 1
ATOM 1566 O O . PHE A 1 190 ? 7.581 9.852 -28.541 1.00 88.81 190 PHE A O 1
ATOM 1573 N N . SER A 1 191 ? 9.242 10.381 -29.962 1.00 92.88 191 SER A N 1
ATOM 1574 C CA . SER A 1 191 ? 8.419 10.252 -31.165 1.00 92.88 191 SER A CA 1
ATOM 1575 C C . SER A 1 191 ? 8.259 8.779 -31.568 1.00 92.88 191 SER A C 1
ATOM 1577 O O . SER A 1 191 ? 9.045 7.920 -31.163 1.00 92.88 191 SER A O 1
ATOM 1579 N N . LEU A 1 192 ? 7.294 8.468 -32.442 1.00 90.44 192 LEU A N 1
ATOM 1580 C CA . LEU A 1 192 ? 7.156 7.118 -33.015 1.00 90.44 192 LEU A CA 1
ATOM 1581 C C . LEU A 1 192 ? 8.446 6.642 -33.706 1.00 90.44 192 LEU A C 1
ATOM 1583 O O . LEU A 1 192 ? 8.798 5.467 -33.627 1.00 90.44 192 LEU A O 1
ATOM 1587 N N . VAL A 1 193 ? 9.180 7.560 -34.340 1.00 94.25 193 VAL A N 1
ATOM 1588 C CA . VAL A 1 193 ? 10.466 7.264 -34.985 1.00 94.25 193 VAL A CA 1
ATOM 1589 C C . VAL A 1 193 ? 11.534 6.931 -33.942 1.00 94.25 193 VAL A C 1
ATOM 1591 O O . VAL A 1 193 ? 12.326 6.010 -34.147 1.00 94.25 193 VAL A O 1
ATOM 1594 N N . ASP A 1 194 ? 11.554 7.636 -32.810 1.00 93.25 194 ASP A N 1
ATOM 1595 C CA . ASP A 1 194 ? 12.491 7.347 -31.720 1.00 93.25 194 ASP A CA 1
ATOM 1596 C C . ASP A 1 194 ? 12.190 6.008 -31.054 1.00 93.25 194 ASP A C 1
ATOM 1598 O O . ASP A 1 194 ? 13.126 5.294 -30.707 1.00 93.25 194 ASP A O 1
ATOM 1602 N N . LEU A 1 195 ? 10.917 5.618 -30.941 1.00 92.88 195 LEU A N 1
ATOM 1603 C CA . LEU A 1 195 ? 10.536 4.294 -30.440 1.00 92.88 195 LEU A CA 1
ATOM 1604 C C . LEU A 1 195 ? 11.066 3.168 -31.337 1.00 92.88 195 LEU A C 1
ATOM 1606 O O . LEU A 1 195 ? 11.615 2.198 -30.824 1.00 92.88 195 LEU A O 1
ATOM 1610 N N . LEU A 1 196 ? 10.967 3.312 -32.664 1.00 93.38 196 LEU A N 1
ATOM 1611 C CA . LEU A 1 196 ? 11.529 2.339 -33.613 1.00 93.38 196 LEU A CA 1
ATOM 1612 C C . LEU A 1 196 ? 13.061 2.288 -33.536 1.00 93.38 196 LEU A C 1
ATOM 1614 O O . LEU A 1 196 ? 13.660 1.214 -33.544 1.00 93.38 196 LEU A O 1
ATOM 1618 N N . LYS A 1 197 ? 13.717 3.451 -33.428 1.00 94.00 197 LYS A N 1
ATOM 1619 C CA . LYS A 1 197 ? 15.176 3.529 -33.249 1.00 94.00 197 LYS A CA 1
ATOM 1620 C C . LYS A 1 197 ? 15.625 2.911 -31.930 1.00 94.00 197 LYS A C 1
ATOM 1622 O O . LYS A 1 197 ? 16.674 2.275 -31.896 1.00 94.00 197 LYS A O 1
ATOM 1627 N N . LEU A 1 198 ? 14.873 3.139 -30.857 1.00 94.19 198 LEU A N 1
ATOM 1628 C CA . LEU A 1 198 ? 15.130 2.557 -29.549 1.00 94.19 198 LEU A CA 1
ATOM 1629 C C . LEU A 1 198 ? 15.019 1.035 -29.638 1.00 94.19 198 LEU A C 1
ATOM 1631 O O . LEU A 1 198 ? 15.982 0.361 -29.292 1.00 94.19 198 LEU A O 1
ATOM 1635 N N . ASP A 1 199 ? 13.911 0.514 -30.171 1.00 95.19 199 ASP A N 1
ATOM 1636 C CA . ASP A 1 199 ? 13.692 -0.925 -30.341 1.00 95.19 199 ASP A CA 1
ATOM 1637 C C . ASP A 1 199 ? 14.863 -1.591 -31.082 1.00 95.19 199 ASP A C 1
ATOM 1639 O O . ASP A 1 199 ? 15.487 -2.516 -30.565 1.00 95.19 199 ASP A O 1
ATOM 1643 N N . ASN A 1 200 ? 15.271 -1.035 -32.223 1.00 93.12 200 ASN A N 1
ATOM 1644 C CA . ASN A 1 200 ? 16.380 -1.574 -33.015 1.00 93.12 200 ASN A CA 1
ATOM 1645 C C . ASN A 1 200 ? 17.746 -1.512 -32.309 1.00 93.12 200 ASN A C 1
ATOM 1647 O O . ASN A 1 200 ? 18.648 -2.278 -32.641 1.00 93.12 200 ASN A O 1
ATOM 1651 N N . LYS A 1 201 ? 17.941 -0.581 -31.367 1.00 92.75 201 LYS A N 1
ATOM 1652 C CA . LYS A 1 201 ? 19.222 -0.391 -30.666 1.00 92.75 201 LYS A CA 1
ATOM 1653 C C . LYS A 1 201 ? 19.319 -1.146 -29.344 1.00 92.75 201 LYS A C 1
ATOM 1655 O O . LYS A 1 201 ? 20.432 -1.303 -28.842 1.00 92.75 201 LYS A O 1
ATOM 1660 N N . LEU A 1 202 ? 18.199 -1.587 -28.773 1.00 94.62 202 LEU A N 1
ATOM 1661 C CA . LEU A 1 202 ? 18.165 -2.195 -27.441 1.00 94.62 202 LEU A CA 1
ATOM 1662 C C . LEU A 1 202 ? 18.926 -3.526 -27.361 1.00 94.62 202 LEU A C 1
ATOM 1664 O O . LEU A 1 202 ? 19.548 -3.784 -26.334 1.00 94.62 202 LEU A O 1
ATOM 1668 N N . ASP A 1 203 ? 18.947 -4.320 -28.435 1.00 93.94 203 ASP A N 1
ATOM 1669 C CA . ASP A 1 203 ? 19.693 -5.588 -28.475 1.00 93.94 203 ASP A CA 1
ATOM 1670 C C . ASP A 1 203 ? 21.213 -5.355 -28.438 1.00 93.94 203 ASP A C 1
ATOM 1672 O O . ASP A 1 203 ? 21.936 -5.989 -27.670 1.00 93.94 203 ASP A O 1
ATOM 1676 N N . ASN A 1 204 ? 21.697 -4.365 -29.193 1.00 93.75 204 ASN A N 1
ATOM 1677 C CA . ASN A 1 204 ? 23.109 -3.972 -29.167 1.00 93.75 204 ASN A CA 1
ATOM 1678 C C . ASN A 1 204 ? 23.493 -3.340 -27.824 1.00 93.75 204 ASN A C 1
ATOM 1680 O O . ASN A 1 204 ? 24.563 -3.624 -27.294 1.00 93.75 204 ASN A O 1
ATOM 1684 N N . TYR A 1 205 ? 22.601 -2.517 -27.259 1.00 94.00 205 TYR A N 1
ATOM 1685 C CA . TYR A 1 205 ? 22.781 -1.923 -25.937 1.00 94.00 205 TYR A CA 1
ATOM 1686 C C . TYR A 1 205 ? 22.981 -2.995 -24.866 1.00 94.00 205 TYR A C 1
ATOM 1688 O O . TYR A 1 205 ? 23.977 -2.959 -24.150 1.00 94.00 205 TYR A O 1
ATOM 1696 N N . ILE A 1 206 ? 22.063 -3.960 -24.755 1.00 94.25 206 ILE A N 1
ATOM 1697 C CA . ILE A 1 206 ? 22.153 -4.960 -23.689 1.00 94.25 206 ILE A CA 1
ATOM 1698 C C . ILE A 1 206 ? 23.363 -5.876 -23.870 1.00 94.25 206 ILE A C 1
ATOM 1700 O O . ILE A 1 206 ? 23.980 -6.261 -22.878 1.00 94.25 206 ILE A O 1
ATOM 1704 N N . PHE A 1 207 ? 23.727 -6.191 -25.118 1.00 93.44 207 PHE A N 1
ATOM 1705 C CA . PHE A 1 207 ? 24.918 -6.974 -25.420 1.00 93.44 207 PHE A CA 1
ATOM 1706 C C . PHE A 1 207 ? 26.193 -6.250 -24.961 1.00 93.44 207 PHE A C 1
ATOM 1708 O O . PHE A 1 207 ? 26.915 -6.785 -24.127 1.00 93.44 207 PHE A O 1
ATOM 1715 N N . ASP A 1 208 ? 26.424 -5.011 -25.409 1.00 92.06 208 ASP A N 1
ATOM 1716 C CA . ASP A 1 208 ? 27.612 -4.221 -25.037 1.00 92.06 208 ASP A CA 1
ATOM 1717 C C . ASP A 1 208 ? 27.714 -4.005 -23.519 1.00 92.06 208 ASP A C 1
ATOM 1719 O O . ASP A 1 208 ? 28.775 -4.194 -22.927 1.00 92.06 208 ASP A O 1
ATOM 1723 N N . ILE A 1 209 ? 26.598 -3.677 -22.860 1.00 90.88 209 ILE A N 1
ATOM 1724 C CA . ILE A 1 209 ? 26.586 -3.434 -21.413 1.00 90.88 209 ILE A CA 1
ATOM 1725 C C . ILE A 1 209 ? 26.872 -4.718 -20.619 1.00 90.88 209 ILE A C 1
ATOM 1727 O O . ILE A 1 209 ? 27.608 -4.662 -19.636 1.00 90.88 209 ILE A O 1
ATOM 1731 N N . ARG A 1 210 ? 26.338 -5.878 -21.029 1.00 91.38 210 ARG A N 1
ATOM 1732 C CA . ARG A 1 210 ? 26.608 -7.167 -20.360 1.00 91.38 210 ARG A CA 1
ATOM 1733 C C . ARG A 1 210 ? 28.015 -7.698 -20.620 1.00 91.38 210 ARG A C 1
ATOM 1735 O O . ARG A 1 210 ? 28.540 -8.415 -19.775 1.00 91.38 210 ARG A O 1
ATOM 1742 N N . SER A 1 211 ? 28.610 -7.372 -21.765 1.00 90.12 211 SER A N 1
ATOM 1743 C CA . SER A 1 211 ? 29.973 -7.784 -22.127 1.00 90.12 211 SER A CA 1
ATOM 1744 C C . SER A 1 211 ? 31.069 -6.972 -21.435 1.00 90.12 211 SER A C 1
ATOM 1746 O O . SER A 1 211 ? 32.244 -7.296 -21.579 1.00 90.12 211 SER A O 1
ATOM 1748 N N . SER A 1 212 ? 30.707 -5.916 -20.710 1.00 88.00 212 SER A N 1
ATOM 1749 C CA . SER A 1 212 ? 31.645 -4.986 -20.097 1.00 88.00 212 SER A CA 1
ATOM 1750 C C . SER A 1 212 ? 31.695 -5.179 -18.578 1.00 88.00 212 SER A C 1
ATOM 1752 O O . SER A 1 212 ? 30.710 -4.921 -17.883 1.00 88.00 212 SER A O 1
ATOM 1754 N N . ASP A 1 213 ? 32.868 -5.542 -18.047 1.00 86.12 213 ASP A N 1
ATOM 1755 C CA . ASP A 1 213 ? 33.094 -5.773 -16.604 1.00 86.12 213 ASP A CA 1
ATOM 1756 C C . ASP A 1 213 ? 32.721 -4.561 -15.737 1.00 86.12 213 ASP A C 1
ATOM 1758 O O . ASP A 1 213 ? 32.258 -4.692 -14.602 1.00 86.12 213 ASP A O 1
ATOM 1762 N N . ASP A 1 214 ? 32.829 -3.366 -16.316 1.00 86.12 214 ASP A N 1
ATOM 1763 C CA . ASP A 1 214 ? 32.414 -2.091 -15.737 1.00 86.12 214 ASP A CA 1
ATOM 1764 C C . ASP A 1 214 ? 30.962 -2.051 -15.219 1.00 86.12 214 ASP A C 1
ATOM 1766 O O . ASP A 1 214 ? 30.655 -1.248 -14.332 1.00 86.12 214 ASP A O 1
ATOM 1770 N N . PHE A 1 215 ? 30.066 -2.896 -15.745 1.00 86.69 215 PHE A N 1
ATOM 1771 C CA . PHE A 1 215 ? 28.654 -2.940 -15.349 1.00 86.69 215 PHE A CA 1
ATOM 1772 C C . PHE A 1 215 ? 28.292 -4.152 -14.474 1.00 86.69 215 PHE A C 1
ATOM 1774 O O . PHE A 1 215 ? 27.175 -4.206 -13.956 1.00 86.69 215 PHE A O 1
ATOM 1781 N N . ALA A 1 216 ? 29.217 -5.093 -14.245 1.00 83.06 216 ALA A N 1
ATOM 1782 C CA . ALA A 1 216 ? 28.915 -6.402 -13.657 1.00 83.06 216 ALA A CA 1
ATOM 1783 C C . ALA A 1 216 ? 28.397 -6.361 -12.206 1.00 83.06 216 ALA A C 1
ATOM 1785 O O . ALA A 1 216 ? 27.626 -7.227 -11.785 1.00 83.06 216 ALA A O 1
ATOM 1786 N N . HIS A 1 217 ? 28.795 -5.346 -11.433 1.00 84.69 217 HIS A N 1
ATOM 1787 C CA . HIS A 1 217 ? 28.498 -5.244 -9.997 1.00 84.69 217 HIS A CA 1
ATOM 1788 C C . HIS A 1 217 ? 27.699 -3.993 -9.612 1.00 84.69 217 HIS A C 1
ATOM 1790 O O . HIS A 1 217 ? 27.621 -3.636 -8.432 1.00 84.69 217 HIS A O 1
ATOM 1796 N N . LEU A 1 218 ? 27.093 -3.311 -10.587 1.00 86.62 218 LEU A N 1
ATOM 1797 C CA . LEU A 1 218 ? 26.306 -2.116 -10.309 1.00 86.62 218 LEU A CA 1
ATOM 1798 C C . LEU A 1 218 ? 25.015 -2.471 -9.568 1.00 86.62 218 LEU A C 1
ATOM 1800 O O . LEU A 1 218 ? 24.274 -3.377 -9.944 1.00 86.62 218 LEU A O 1
ATOM 1804 N N . LYS A 1 219 ? 24.721 -1.698 -8.520 1.00 81.12 219 LYS A N 1
ATOM 1805 C CA . LYS A 1 219 ? 23.471 -1.795 -7.761 1.00 81.12 219 LYS A CA 1
ATOM 1806 C C . LYS A 1 219 ? 22.627 -0.553 -8.003 1.00 81.12 219 LYS A C 1
ATOM 1808 O O . LYS A 1 219 ? 23.031 0.544 -7.623 1.00 81.12 219 LYS A O 1
ATOM 1813 N N . GLY A 1 220 ? 21.458 -0.736 -8.607 1.00 81.00 220 GLY A N 1
ATOM 1814 C CA . GLY A 1 220 ? 20.479 0.327 -8.827 1.00 81.00 220 GLY A CA 1
ATOM 1815 C C . GLY A 1 220 ? 20.776 1.258 -10.008 1.00 81.00 220 GLY A C 1
ATOM 1816 O O . GLY A 1 220 ? 21.908 1.424 -10.464 1.00 81.00 220 GLY A O 1
ATOM 1817 N N . ILE A 1 221 ? 19.712 1.901 -10.490 1.00 86.31 221 ILE A N 1
ATOM 1818 C CA . ILE A 1 221 ? 19.702 2.687 -11.734 1.00 86.31 221 ILE A CA 1
ATOM 1819 C C . ILE A 1 221 ? 20.562 3.960 -11.631 1.00 86.31 221 ILE A C 1
ATOM 1821 O O . ILE A 1 221 ? 21.147 4.400 -12.617 1.00 86.31 221 ILE A O 1
ATOM 1825 N N . GLY A 1 222 ? 20.715 4.535 -10.433 1.00 86.38 222 GLY A N 1
ATOM 1826 C CA . GLY A 1 222 ? 21.578 5.705 -10.229 1.00 86.38 222 GLY A CA 1
ATOM 1827 C C . GLY A 1 222 ? 23.056 5.416 -10.512 1.00 86.38 222 GLY A C 1
ATOM 1828 O O . GLY A 1 222 ? 23.740 6.232 -11.127 1.00 86.38 222 GLY A O 1
ATOM 1829 N N . 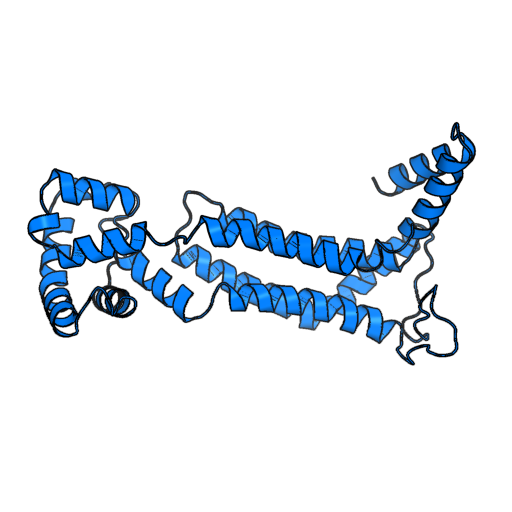ASN A 1 223 ? 23.540 4.232 -10.121 1.00 88.56 223 ASN A N 1
ATOM 1830 C CA . ASN A 1 223 ? 24.912 3.805 -10.402 1.00 88.56 223 ASN A CA 1
ATOM 1831 C C . ASN A 1 223 ? 25.097 3.463 -11.885 1.00 88.56 223 ASN A C 1
ATOM 1833 O O . ASN A 1 223 ? 26.123 3.813 -12.463 1.00 88.56 223 ASN A O 1
ATOM 1837 N N . LEU A 1 224 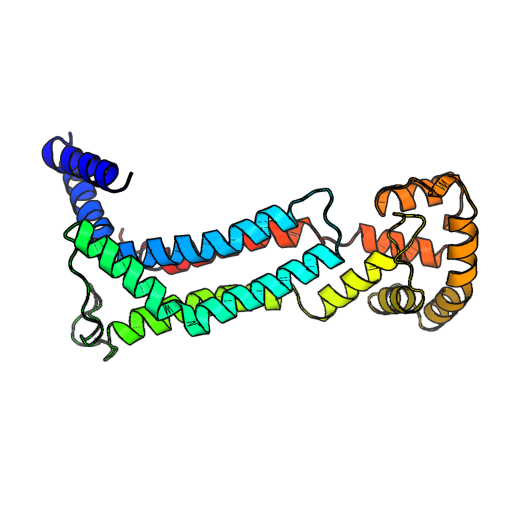? 24.075 2.875 -12.519 1.00 91.50 224 LEU A N 1
ATOM 1838 C CA . LEU A 1 224 ? 24.038 2.686 -13.971 1.00 91.50 224 LEU A CA 1
ATOM 1839 C C . LEU A 1 224 ? 24.189 4.013 -14.725 1.00 91.50 224 LEU A C 1
ATOM 1841 O O . LEU A 1 224 ? 25.040 4.123 -15.605 1.00 91.50 224 LEU A O 1
ATOM 1845 N N . ALA A 1 225 ? 23.409 5.033 -14.361 1.00 92.44 225 ALA A N 1
ATOM 1846 C CA . ALA A 1 225 ? 23.464 6.335 -15.018 1.00 92.44 225 ALA A CA 1
ATOM 1847 C C . ALA A 1 225 ? 24.852 6.980 -14.921 1.00 92.44 225 ALA A C 1
ATOM 1849 O O . ALA A 1 225 ? 25.386 7.430 -15.932 1.00 92.44 225 ALA A O 1
ATOM 1850 N N . LYS A 1 226 ? 25.457 6.972 -13.725 1.00 92.44 226 LYS A N 1
ATOM 1851 C CA . LYS A 1 226 ? 26.819 7.487 -13.512 1.00 92.44 226 LYS A CA 1
ATOM 1852 C C . LYS A 1 226 ? 27.833 6.756 -14.390 1.00 92.44 226 LYS A C 1
ATOM 1854 O O . LYS A 1 226 ? 28.562 7.398 -15.141 1.00 92.44 226 LYS A O 1
ATOM 1859 N N . LYS A 1 227 ? 27.803 5.421 -14.379 1.00 93.62 227 LYS A N 1
ATOM 1860 C CA . LYS A 1 227 ? 28.744 4.595 -15.142 1.00 93.62 227 LYS A CA 1
ATOM 1861 C C . LYS A 1 227 ? 28.601 4.783 -16.657 1.00 93.62 227 LYS A C 1
ATOM 1863 O O . LYS A 1 227 ? 29.598 4.842 -17.373 1.00 93.62 227 LYS A O 1
ATOM 1868 N N . MET A 1 228 ? 27.373 4.963 -17.155 1.00 93.75 228 MET A N 1
ATOM 1869 C CA . MET A 1 228 ? 27.133 5.288 -18.567 1.00 93.75 228 MET A CA 1
ATOM 1870 C C . MET A 1 228 ? 27.752 6.624 -18.992 1.00 93.75 228 MET A C 1
ATOM 1872 O O . MET A 1 228 ? 28.143 6.754 -20.154 1.00 93.75 228 MET A O 1
ATOM 1876 N N . VAL A 1 229 ? 27.832 7.604 -18.085 1.00 94.19 229 VAL A N 1
ATOM 1877 C CA . VAL A 1 229 ? 28.491 8.894 -18.339 1.00 94.19 229 VAL A CA 1
ATOM 1878 C C . VAL A 1 229 ? 30.005 8.751 -18.303 1.00 94.19 229 VAL A C 1
ATOM 1880 O O . VAL A 1 229 ? 30.664 9.180 -19.244 1.00 94.19 229 VAL A O 1
ATOM 1883 N N . GLU A 1 230 ? 30.542 8.097 -17.271 1.00 93.44 230 GLU A N 1
ATOM 1884 C CA . GLU A 1 230 ? 31.987 7.898 -17.081 1.00 93.44 230 GLU A CA 1
ATOM 1885 C C . GLU A 1 230 ? 32.667 7.263 -18.304 1.00 93.44 230 GLU A C 1
ATOM 1887 O O . GLU A 1 230 ? 33.751 7.683 -18.697 1.00 93.44 230 GLU A O 1
ATOM 1892 N N . ILE A 1 231 ? 32.011 6.290 -18.945 1.00 91.81 231 ILE A N 1
ATOM 1893 C CA . ILE A 1 231 ? 32.564 5.529 -20.084 1.00 91.81 231 ILE A CA 1
ATOM 1894 C C . ILE A 1 231 ? 31.987 6.032 -21.423 1.00 91.81 231 ILE A C 1
ATOM 1896 O O . ILE A 1 231 ? 32.049 5.359 -22.452 1.00 91.81 231 ILE A O 1
ATOM 1900 N N . ASN A 1 232 ? 31.365 7.215 -21.436 1.00 92.25 232 ASN A N 1
ATOM 1901 C CA . ASN A 1 232 ? 30.780 7.839 -22.629 1.00 92.25 232 ASN A CA 1
ATOM 1902 C C . ASN A 1 232 ? 29.735 6.982 -23.381 1.00 92.25 232 ASN A C 1
ATOM 1904 O O . ASN A 1 232 ? 29.367 7.281 -24.519 1.00 92.25 232 ASN A O 1
ATOM 1908 N N . ARG A 1 233 ? 29.182 5.939 -22.744 1.00 91.81 233 ARG A N 1
ATOM 1909 C CA . ARG A 1 233 ? 28.145 5.068 -23.328 1.00 91.81 233 ARG A CA 1
ATOM 1910 C C . ARG A 1 233 ? 26.822 5.793 -23.555 1.00 91.81 233 ARG A C 1
ATOM 1912 O O . ARG A 1 233 ? 26.057 5.400 -24.434 1.00 91.81 233 ARG A O 1
ATOM 1919 N N . TYR A 1 234 ? 26.576 6.889 -22.840 1.00 93.06 234 TYR A N 1
ATOM 1920 C CA . TYR A 1 234 ? 25.433 7.769 -23.096 1.00 93.06 234 TYR A CA 1
ATOM 1921 C C . TYR A 1 234 ? 25.434 8.400 -24.501 1.00 93.06 234 TYR A C 1
ATOM 1923 O O . TYR A 1 234 ? 24.364 8.723 -25.012 1.00 93.06 234 TYR A O 1
ATOM 1931 N N . ILE A 1 235 ? 26.605 8.554 -25.136 1.00 93.88 235 ILE A N 1
ATOM 1932 C CA . ILE A 1 235 ? 26.737 9.089 -26.503 1.00 93.88 235 ILE A CA 1
ATOM 1933 C C . ILE A 1 235 ? 26.341 8.025 -27.532 1.00 93.88 235 ILE A C 1
ATOM 1935 O O . ILE A 1 235 ? 25.686 8.327 -28.528 1.00 93.88 235 ILE A O 1
ATOM 1939 N N . ILE A 1 236 ? 26.708 6.767 -27.274 1.00 93.69 236 ILE A N 1
ATOM 1940 C CA . ILE A 1 236 ? 26.436 5.627 -28.161 1.00 93.69 236 ILE A CA 1
ATOM 1941 C C . ILE A 1 236 ? 24.954 5.222 -28.080 1.00 93.69 236 ILE A C 1
ATOM 1943 O O . ILE A 1 236 ? 24.311 4.977 -29.107 1.00 93.69 236 ILE A O 1
ATOM 1947 N N . TYR A 1 237 ? 24.381 5.234 -26.870 1.00 94.94 237 TYR A N 1
ATOM 1948 C CA . TYR A 1 237 ? 22.985 4.865 -26.608 1.00 94.94 237 TYR A CA 1
ATOM 1949 C C . TYR A 1 237 ? 22.171 6.021 -26.002 1.00 94.94 237 TYR A C 1
ATOM 1951 O O . TYR A 1 237 ? 21.669 5.910 -24.879 1.00 94.94 237 TYR A O 1
ATOM 1959 N N . PRO A 1 238 ? 21.971 7.128 -26.742 1.00 95.25 238 PRO A N 1
ATOM 1960 C CA . PRO A 1 238 ? 21.337 8.331 -26.206 1.00 95.25 238 PRO A CA 1
ATOM 1961 C C . PRO A 1 238 ? 19.874 8.107 -25.801 1.00 95.25 238 PRO A C 1
ATOM 1963 O O . PRO A 1 238 ? 19.425 8.675 -24.810 1.00 95.25 238 PRO A O 1
ATOM 1966 N N . LEU A 1 239 ? 19.139 7.245 -26.515 1.00 95.12 239 LEU A N 1
ATOM 1967 C CA . LEU A 1 239 ? 17.736 6.930 -26.212 1.00 95.12 239 LEU A CA 1
ATOM 1968 C C . LEU A 1 239 ? 17.586 6.039 -24.967 1.00 95.12 239 LEU A C 1
ATOM 1970 O O . LEU A 1 239 ? 16.710 6.287 -24.141 1.00 95.12 239 LEU A O 1
ATOM 1974 N N . ALA A 1 240 ? 18.471 5.051 -24.786 1.00 93.88 240 ALA A N 1
ATOM 1975 C CA . ALA A 1 240 ? 18.494 4.230 -23.572 1.00 93.88 240 ALA A CA 1
ATOM 1976 C C . ALA A 1 240 ? 18.895 5.073 -22.349 1.00 93.88 240 ALA A C 1
ATOM 1978 O O . ALA A 1 240 ? 18.269 4.998 -21.294 1.00 93.88 240 ALA A O 1
ATOM 1979 N N . TYR A 1 241 ? 19.886 5.954 -22.512 1.00 94.88 241 TYR A N 1
ATOM 1980 C CA . TYR A 1 241 ? 20.280 6.887 -21.461 1.00 94.88 241 TYR A CA 1
ATOM 1981 C C . TYR A 1 241 ? 19.181 7.911 -21.132 1.00 94.88 241 TYR A C 1
ATOM 1983 O O . TYR A 1 241 ? 18.999 8.278 -19.971 1.00 94.88 241 TYR A O 1
ATOM 1991 N N . LEU A 1 242 ? 18.407 8.361 -22.126 1.00 93.56 242 LEU A N 1
ATOM 1992 C CA . LEU A 1 242 ? 17.246 9.222 -21.901 1.00 93.56 242 LEU A CA 1
ATOM 1993 C C . LEU A 1 242 ? 16.186 8.532 -21.030 1.00 93.56 242 LEU A C 1
ATOM 1995 O O . LEU A 1 242 ? 15.707 9.157 -20.086 1.00 93.56 242 LEU A O 1
ATOM 1999 N N . LEU A 1 243 ? 15.882 7.254 -21.283 1.00 90.81 243 LEU A N 1
ATOM 2000 C CA . LEU A 1 243 ? 14.985 6.465 -20.428 1.00 90.81 243 LEU A CA 1
ATOM 2001 C C . LEU A 1 243 ? 15.482 6.395 -18.983 1.00 90.81 243 LEU A C 1
ATOM 2003 O O . LEU A 1 243 ? 14.713 6.642 -18.058 1.00 90.81 243 LEU A O 1
ATOM 2007 N N . ILE A 1 244 ? 16.774 6.124 -18.789 1.00 91.25 244 ILE A N 1
ATOM 2008 C CA . ILE A 1 244 ? 17.394 6.073 -17.459 1.00 91.25 244 ILE A CA 1
ATOM 2009 C C . ILE A 1 244 ? 17.238 7.412 -16.726 1.00 91.25 244 ILE A C 1
ATOM 2011 O O . ILE A 1 244 ? 16.874 7.428 -15.551 1.00 91.25 244 ILE A O 1
ATOM 2015 N N . LYS A 1 245 ? 17.450 8.542 -17.413 1.00 90.81 245 LYS A N 1
ATOM 2016 C CA . LYS A 1 245 ? 17.238 9.875 -16.828 1.00 90.81 245 LYS A CA 1
ATOM 2017 C C . LYS A 1 245 ? 15.783 10.106 -16.424 1.00 90.81 245 LYS A C 1
ATOM 2019 O O . LYS A 1 245 ? 15.543 10.549 -15.307 1.00 90.81 245 LYS A O 1
ATOM 2024 N N . LEU A 1 246 ? 14.829 9.788 -17.301 1.00 85.69 246 LEU A N 1
ATOM 2025 C CA . LEU A 1 246 ? 13.398 9.967 -17.027 1.00 85.69 246 LEU A CA 1
ATOM 2026 C C . LEU A 1 246 ? 12.952 9.145 -15.814 1.00 85.69 246 LEU A C 1
ATOM 2028 O O . LEU A 1 246 ? 12.243 9.648 -14.943 1.00 85.69 246 LEU A O 1
ATOM 2032 N N . VAL A 1 247 ? 13.452 7.915 -15.709 1.00 85.12 247 VAL A N 1
ATOM 2033 C CA . VAL A 1 247 ? 13.229 7.035 -14.561 1.00 85.12 247 VAL A CA 1
ATOM 2034 C C . VAL A 1 247 ? 13.788 7.623 -13.268 1.00 85.12 247 VAL A C 1
ATOM 2036 O O . VAL A 1 247 ? 13.098 7.613 -12.252 1.00 85.12 247 VAL A O 1
ATOM 2039 N N . LEU A 1 248 ? 14.999 8.179 -13.298 1.00 81.88 248 LEU A N 1
ATOM 2040 C CA . LEU A 1 248 ? 15.610 8.813 -12.125 1.00 81.88 248 LEU A CA 1
ATOM 2041 C C . LEU A 1 248 ? 14.886 10.088 -11.673 1.00 81.88 248 LEU A C 1
ATOM 2043 O O . LEU A 1 248 ? 15.005 10.467 -10.512 1.00 81.88 248 LEU A O 1
ATOM 2047 N N . THR A 1 249 ? 14.141 10.739 -12.567 1.00 78.06 249 THR A N 1
ATOM 2048 C CA . THR A 1 249 ? 13.346 11.935 -12.247 1.00 78.06 249 THR A CA 1
ATOM 2049 C C . THR A 1 249 ? 11.936 11.632 -11.743 1.00 78.06 249 THR A C 1
ATOM 2051 O O . THR A 1 249 ? 11.239 12.553 -11.321 1.00 78.06 249 THR A O 1
ATOM 2054 N N . LEU A 1 250 ? 11.493 10.369 -11.763 1.00 69.06 250 LEU A N 1
ATOM 2055 C CA . LEU A 1 250 ? 10.181 10.014 -11.235 1.00 69.06 250 LEU A CA 1
ATOM 2056 C C . LEU A 1 250 ? 10.180 10.075 -9.696 1.00 69.06 250 LEU A C 1
ATOM 2058 O O . LEU A 1 250 ? 10.984 9.394 -9.053 1.00 69.06 250 LEU A O 1
ATOM 2062 N N . PRO A 1 251 ? 9.237 10.802 -9.073 1.00 53.09 251 PRO A N 1
ATOM 2063 C CA . PRO A 1 251 ? 9.047 10.794 -7.626 1.00 53.09 251 PRO A CA 1
ATOM 2064 C C . PRO A 1 251 ? 8.330 9.503 -7.190 1.00 53.09 251 PRO A C 1
ATOM 2066 O O . PRO A 1 251 ? 7.193 9.529 -6.731 1.00 53.09 251 PRO A O 1
ATOM 2069 N N . VAL A 1 252 ? 8.970 8.343 -7.372 1.00 52.91 252 VAL A N 1
ATOM 2070 C CA . VAL A 1 252 ? 8.350 7.036 -7.086 1.00 52.91 252 VAL A CA 1
ATOM 2071 C C . VAL A 1 252 ? 8.312 6.743 -5.586 1.00 52.91 252 VAL A C 1
ATOM 2073 O O . VAL A 1 252 ? 7.312 6.252 -5.082 1.00 52.91 252 VAL A O 1
ATOM 2076 N N . ALA A 1 253 ? 9.381 7.043 -4.845 1.00 43.66 253 ALA A N 1
ATOM 2077 C CA . ALA A 1 253 ? 9.520 6.569 -3.465 1.00 43.66 253 ALA A CA 1
ATOM 2078 C C . ALA A 1 253 ? 8.967 7.542 -2.405 1.00 43.66 253 ALA A C 1
ATOM 2080 O O . ALA A 1 253 ? 8.361 7.113 -1.425 1.00 43.66 253 ALA A O 1
ATOM 2081 N N . THR A 1 254 ? 9.146 8.853 -2.586 1.00 38.28 254 THR A N 1
ATOM 2082 C CA . THR A 1 254 ? 8.817 9.865 -1.565 1.00 38.28 254 THR A CA 1
ATOM 2083 C C . THR A 1 254 ? 7.318 10.144 -1.457 1.00 38.28 254 THR A C 1
ATOM 2085 O O . THR A 1 254 ? 6.784 10.191 -0.351 1.00 38.28 254 THR A O 1
ATOM 2088 N N . ALA A 1 255 ? 6.595 10.216 -2.578 1.00 42.50 255 ALA A N 1
ATOM 2089 C CA . ALA A 1 255 ? 5.157 10.503 -2.568 1.00 42.50 255 ALA A CA 1
ATOM 2090 C C . ALA A 1 255 ? 4.301 9.345 -2.012 1.00 42.50 255 ALA A C 1
ATOM 2092 O O . ALA A 1 255 ? 3.276 9.585 -1.368 1.00 42.50 255 ALA A O 1
ATOM 2093 N N . ILE A 1 256 ? 4.721 8.091 -2.240 1.00 41.94 256 ILE A N 1
ATOM 2094 C CA . ILE A 1 256 ? 3.991 6.890 -1.798 1.00 41.94 256 ILE A CA 1
ATOM 2095 C C . ILE A 1 256 ? 4.004 6.786 -0.270 1.00 41.94 256 ILE A C 1
ATOM 2097 O O . ILE A 1 256 ? 2.960 6.541 0.338 1.00 41.94 256 ILE A O 1
ATOM 2101 N N . VAL A 1 257 ? 5.165 7.016 0.349 1.00 39.12 257 VAL A N 1
ATOM 2102 C CA . VAL A 1 257 ? 5.338 6.912 1.802 1.00 39.12 257 VAL A CA 1
ATOM 2103 C C . VAL A 1 257 ? 4.670 8.088 2.512 1.00 39.12 257 VAL A C 1
ATOM 2105 O O . VAL A 1 257 ? 3.817 7.860 3.366 1.00 39.12 257 VAL A O 1
ATOM 2108 N N . GLU A 1 258 ? 4.957 9.335 2.123 1.00 37.25 258 GLU A N 1
ATOM 2109 C CA . GLU A 1 258 ? 4.426 10.528 2.809 1.00 37.25 258 GLU A CA 1
ATOM 2110 C C . GLU A 1 258 ? 2.895 10.592 2.796 1.00 37.25 258 GLU A C 1
ATOM 2112 O O . GLU A 1 258 ? 2.262 10.943 3.794 1.00 37.25 258 GLU A O 1
ATOM 2117 N N . ARG A 1 259 ? 2.262 10.178 1.694 1.00 47.59 259 ARG A N 1
ATOM 2118 C CA . ARG A 1 259 ? 0.802 10.198 1.607 1.00 47.59 259 ARG A CA 1
ATOM 2119 C C . ARG A 1 259 ? 0.149 9.002 2.300 1.00 47.59 259 ARG A C 1
ATOM 2121 O O . ARG A 1 259 ? -1.012 9.107 2.674 1.00 47.59 259 ARG A O 1
ATOM 2128 N N . ALA A 1 260 ? 0.824 7.857 2.444 1.00 39.09 260 ALA A N 1
ATOM 2129 C CA . ALA A 1 260 ? 0.252 6.712 3.168 1.00 39.09 260 ALA A CA 1
ATOM 2130 C C . ALA A 1 260 ? 0.092 7.050 4.660 1.00 39.09 260 ALA A C 1
ATOM 2132 O O . ALA A 1 260 ? -0.863 6.626 5.306 1.00 39.09 260 ALA A O 1
ATOM 2133 N N . PHE A 1 261 ? 0.970 7.913 5.177 1.00 40.09 261 PHE A N 1
ATOM 2134 C CA . PHE A 1 261 ? 0.816 8.525 6.494 1.00 40.09 261 PHE A CA 1
ATOM 2135 C C . PHE A 1 261 ? -0.314 9.571 6.549 1.00 40.09 261 PHE A C 1
ATOM 2137 O O . PHE A 1 261 ? -0.999 9.652 7.566 1.00 40.09 261 PHE A O 1
ATOM 2144 N N . LEU A 1 262 ? -0.604 10.302 5.461 1.00 42.91 262 LEU A N 1
ATOM 2145 C CA . LEU A 1 262 ? -1.789 11.179 5.397 1.00 42.91 262 LEU A CA 1
ATOM 2146 C C . LEU A 1 262 ? -3.110 10.410 5.556 1.00 42.91 262 LEU A C 1
ATOM 2148 O O . LEU A 1 262 ? -4.035 10.934 6.166 1.00 42.91 262 LEU A O 1
ATOM 2152 N N . VAL A 1 263 ? -3.195 9.160 5.094 1.00 39.19 263 VAL A N 1
ATOM 2153 C CA . VAL A 1 263 ? -4.388 8.313 5.291 1.00 39.19 263 VAL A CA 1
ATOM 2154 C C . VAL A 1 263 ? -4.601 7.984 6.768 1.00 39.19 263 VAL A C 1
ATOM 2156 O O . VAL A 1 263 ? -5.736 7.988 7.234 1.00 39.19 263 VAL A O 1
ATOM 2159 N N . MET A 1 264 ? -3.528 7.784 7.544 1.00 45.59 264 MET A N 1
ATOM 2160 C CA . MET A 1 264 ? -3.647 7.640 9.002 1.00 45.59 264 MET A CA 1
ATOM 2161 C C . MET A 1 264 ? -4.178 8.925 9.641 1.00 45.59 264 MET A C 1
ATOM 2163 O O . MET A 1 264 ? -4.984 8.852 10.566 1.00 45.59 264 MET A O 1
ATOM 2167 N N . ASN A 1 265 ? -3.789 10.092 9.114 1.00 39.97 265 ASN A N 1
ATOM 2168 C CA . ASN A 1 265 ? -4.369 11.362 9.534 1.00 39.97 265 ASN A CA 1
ATOM 2169 C C . ASN A 1 265 ? -5.840 11.480 9.131 1.00 39.97 265 ASN A C 1
ATOM 2171 O O . ASN A 1 265 ? -6.605 11.948 9.953 1.00 39.97 265 ASN A O 1
ATOM 2175 N N . ILE A 1 266 ? -6.280 11.025 7.952 1.00 44.31 266 ILE A N 1
ATOM 2176 C CA . ILE A 1 266 ? -7.700 11.066 7.543 1.00 44.31 266 ILE A CA 1
ATOM 2177 C C . ILE A 1 266 ? -8.549 10.100 8.367 1.00 44.31 266 ILE A C 1
ATOM 2179 O O . ILE A 1 266 ? -9.623 10.486 8.805 1.00 44.31 266 ILE A O 1
ATOM 2183 N N . VAL A 1 267 ? -8.063 8.892 8.659 1.00 43.62 267 VAL A N 1
ATOM 2184 C CA . VAL A 1 267 ? -8.734 7.967 9.584 1.00 43.62 267 VAL A CA 1
ATOM 2185 C C . VAL A 1 267 ? -8.816 8.589 10.975 1.00 43.62 267 VAL A C 1
ATOM 2187 O O . VAL A 1 267 ? -9.885 8.598 11.576 1.00 43.62 267 VAL A O 1
ATOM 2190 N N . LYS A 1 268 ? -7.730 9.214 11.445 1.00 39.12 268 LYS A N 1
ATOM 2191 C CA . LYS A 1 268 ? -7.752 10.030 12.659 1.00 39.12 268 LYS A CA 1
ATOM 2192 C C . LYS A 1 268 ? -8.747 11.184 12.543 1.00 39.12 268 LYS A C 1
ATOM 2194 O O . LYS A 1 268 ? -9.459 11.413 13.497 1.00 39.12 268 LYS A O 1
ATOM 2199 N N . THR A 1 269 ? -8.872 11.849 11.392 1.00 40.19 269 THR A N 1
ATOM 2200 C CA . THR A 1 269 ? -9.801 12.971 11.189 1.00 40.19 269 THR A CA 1
ATOM 2201 C C . THR A 1 269 ? -11.240 12.502 11.046 1.00 40.19 269 THR A C 1
ATOM 2203 O O . THR A 1 269 ? -12.117 13.223 11.450 1.00 40.19 269 THR A O 1
ATOM 2206 N N . GLN A 1 270 ? -11.551 11.323 10.519 1.00 42.38 270 GLN A N 1
ATOM 2207 C CA . GLN A 1 270 ? -12.923 10.800 10.486 1.00 42.38 270 GLN A CA 1
ATOM 2208 C C . GLN A 1 270 ? -13.343 10.237 11.841 1.00 42.38 270 GLN A C 1
ATOM 2210 O O . GLN A 1 270 ? -14.508 10.361 12.216 1.00 42.38 270 GLN A O 1
ATOM 2215 N N . LEU A 1 271 ? -12.380 9.710 12.602 1.00 43.84 271 LEU A N 1
ATOM 2216 C CA . LEU A 1 271 ? -12.539 9.469 14.030 1.00 43.84 271 LEU A CA 1
ATOM 2217 C C . LEU A 1 271 ? -12.684 10.810 14.793 1.00 43.84 271 LEU A C 1
ATOM 2219 O O . LEU A 1 271 ? -13.555 10.894 15.651 1.00 43.84 271 LEU A O 1
ATOM 2223 N N . ASP A 1 272 ? -11.948 11.869 14.410 1.00 41.22 272 ASP A N 1
ATOM 2224 C CA . ASP A 1 272 ? -11.916 13.237 14.989 1.00 41.22 272 ASP A CA 1
ATOM 2225 C C . ASP A 1 272 ? -12.928 14.249 14.416 1.00 41.22 272 ASP A C 1
ATOM 2227 O O . ASP A 1 272 ? -13.114 15.315 14.997 1.00 41.22 272 ASP A O 1
ATOM 2231 N N . ILE A 1 273 ? -13.698 13.936 13.372 1.00 31.47 273 ILE A N 1
ATOM 2232 C CA . ILE A 1 273 ? -14.771 14.798 12.826 1.00 31.47 273 ILE A CA 1
ATOM 2233 C C . ILE A 1 273 ? -16.032 14.693 13.710 1.00 31.47 273 ILE A C 1
ATOM 2235 O O . ILE A 1 273 ? -17.043 15.355 13.481 1.00 31.47 273 ILE A O 1
ATOM 2239 N N . ARG A 1 274 ? -15.942 13.963 14.829 1.00 39.62 274 ARG A N 1
ATOM 2240 C CA . ARG A 1 274 ? -16.814 14.139 16.000 1.00 39.62 274 ARG A CA 1
ATOM 2241 C C . ARG A 1 274 ? -16.151 14.833 17.201 1.00 39.62 274 ARG A C 1
ATOM 2243 O O . ARG A 1 274 ? -16.837 15.026 18.200 1.00 39.62 274 ARG A O 1
ATOM 2250 N N . TRP A 1 275 ? -14.890 15.262 17.113 1.00 38.00 275 TRP A N 1
ATOM 2251 C CA . TRP A 1 275 ? -14.088 15.708 18.263 1.00 38.00 275 TRP A CA 1
ATOM 2252 C C . TRP A 1 275 ? -13.634 17.187 18.250 1.00 38.00 275 TRP A C 1
ATOM 2254 O O . TRP A 1 275 ? -12.958 17.591 19.189 1.00 38.00 275 TRP A O 1
ATOM 2264 N N . VAL A 1 276 ? -14.049 18.045 17.295 1.00 28.20 276 VAL A N 1
ATOM 2265 C CA . VAL A 1 276 ? -13.726 19.503 17.332 1.00 28.20 276 VAL A CA 1
ATOM 2266 C C . VAL A 1 276 ? -14.907 20.426 16.976 1.00 28.20 276 VAL A C 1
ATOM 2268 O O . VAL A 1 276 ? -14.814 21.263 16.085 1.00 28.20 276 VAL A O 1
ATOM 2271 N N . ILE A 1 277 ? -16.025 20.333 17.703 1.00 29.31 277 ILE A N 1
ATOM 2272 C CA . ILE A 1 277 ? -16.881 21.516 17.931 1.00 29.31 277 ILE A CA 1
ATOM 2273 C C . ILE A 1 277 ? -17.283 21.541 19.407 1.00 29.31 277 ILE A C 1
ATOM 2275 O O . ILE A 1 277 ? -18.342 21.051 19.794 1.00 29.31 277 ILE A O 1
ATOM 2279 N N . SER A 1 278 ? -16.397 22.095 20.226 1.00 27.16 278 SER A N 1
ATOM 2280 C CA . SER A 1 278 ? -16.729 22.656 21.536 1.00 27.16 278 SER A CA 1
ATOM 2281 C C . SER A 1 278 ? -15.588 23.570 21.973 1.00 27.16 278 SER A C 1
ATOM 2283 O O . SER A 1 278 ? -14.703 23.165 22.725 1.00 27.16 278 SER A O 1
ATOM 2285 N N . GLY A 1 279 ? -15.597 24.779 21.416 1.00 29.61 279 GLY A N 1
ATOM 2286 C CA . GLY A 1 279 ? -15.452 25.986 22.222 1.00 29.61 279 GLY A CA 1
ATOM 2287 C C . GLY A 1 279 ? -16.853 26.508 22.503 1.00 29.61 279 GLY A C 1
ATOM 2288 O O . GLY A 1 279 ? -17.690 26.381 21.577 1.00 29.61 279 GLY A O 1
#

Secondary structure (DSSP, 8-state):
-HHHHHHHHHHHHHH-SSHHHHHHHHHHHHHHTSHHHHHHHHHHHHHHHHHHHHHHHHT-TT--HHHHHHHHHHHHHHHHHHHHHHHHHHHHHHHHHHHHTTPPPPPTTSB---TTS-GGG----BHHIIIIIIIIIHHHHHHHHHHHHHS-HHHHHHHHHHGGG--HHHHTT--HHHHHHHHHT-TTT--HHHHHHHHHHHHHHHHHHHT-GGGTT--SHHHHHHHHHHTTHHHH-HHHHHHHHHHHTS--SHHHHHHHHHHHHHHHHHHHTTS----

Radius of gyration: 27.39 Å; chains: 1; bounding box: 70×38×79 Å

pLDDT: mean 81.16, std 17.37, range [27.16, 96.88]

Sequence (279 aa):
MFSSIIDVFNFIREDGLTSAQKAEATSLLDVILSFDFIFNMHLMKTILRVTNKLSISLQRKDQDIINSIKQVEIFKKRLQLMRDNGWKNLLEEVSLFCSNHGIEVTCMNDMHVLRRRSKRKASEITNLHHYQVDLFYNIIDMQLQELNDRFIEAITELLLCMESLNPSNLFFAFDKVKLVKLARFYPLNFSLVDLLKLDNKLDNYIFDIRSSDDFAHLKGIGNLAKKMVEINRYIIYPLAYLLIKLVLTLPVATAIVERAFLVMNIVKTQLDIRWVISG

Foldseek 3Di:
DLVVLLVVLVCCLVPPPDPVSNVVSVVVNVQCLALVNLLLVLLCVVVCVLVVVLLVQLPDPPDALVNNVVSLVVSLVVLVCCLVPVPVVSLVVSVVVSVVVVRDRDDQQDQDDPPDDDPVDRDRDGNVCCSNPVPNNVLSVLVSVVSCVLPPPVNSLLSLLVLLLFLPQLSPSNDLVSVLVNVVVCCVVDDPVNSVVSSVCVVVVSVVLSVDPLSRDDGDLVSVLVSCVVVVVCVVNVSVSVSSVVVVPDPSRPVVNVVVVVSVVVSVVVVCVVPPDDD